Protein AF-A0A7S2KW31-F1 (afdb_monomer_lite)

Structure (mmCIF, N/CA/C/O backbone):
data_AF-A0A7S2KW31-F1
#
_entry.id   AF-A0A7S2KW31-F1
#
loop_
_atom_site.group_PDB
_atom_site.id
_atom_site.type_symbol
_atom_site.label_atom_id
_atom_site.label_alt_id
_atom_site.label_comp_id
_atom_site.label_asym_id
_atom_site.label_entity_id
_atom_site.label_seq_id
_atom_site.pdbx_PDB_ins_code
_atom_site.Cartn_x
_atom_site.Cartn_y
_atom_site.Cartn_z
_atom_site.occupancy
_atom_site.B_iso_or_equiv
_atom_site.auth_seq_id
_atom_site.auth_comp_id
_atom_site.auth_asym_id
_atom_site.auth_atom_id
_atom_site.pdbx_PDB_model_num
ATOM 1 N N . ARG A 1 1 ? 5.621 2.040 32.615 1.00 28.73 1 ARG A N 1
ATOM 2 C CA . ARG A 1 1 ? 7.016 2.544 32.560 1.00 28.73 1 ARG A CA 1
ATOM 3 C C . ARG A 1 1 ? 7.705 1.730 31.472 1.00 28.73 1 ARG A C 1
ATOM 5 O O . ARG A 1 1 ? 8.089 0.605 31.741 1.00 28.73 1 ARG A O 1
ATOM 12 N N . VAL A 1 2 ? 7.668 2.217 30.233 1.00 33.28 2 VAL A N 1
ATOM 13 C CA . VAL A 1 2 ? 8.326 1.570 29.086 1.00 33.28 2 VAL A CA 1
ATOM 14 C C . VAL A 1 2 ? 9.819 1.876 29.207 1.00 33.28 2 VAL A C 1
ATOM 16 O O . VAL A 1 2 ? 10.171 3.023 29.490 1.00 33.28 2 VAL A O 1
ATOM 19 N N . ASP A 1 3 ? 10.671 0.857 29.106 1.00 33.97 3 ASP A N 1
ATOM 20 C CA . ASP A 1 3 ? 12.121 1.001 29.254 1.00 33.97 3 ASP A CA 1
ATOM 21 C C . ASP A 1 3 ? 12.687 1.965 28.202 1.00 33.97 3 ASP A C 1
ATOM 23 O O . ASP A 1 3 ? 12.466 1.833 27.000 1.00 33.97 3 ASP A O 1
ATOM 27 N N . SER A 1 4 ? 13.414 2.972 28.680 1.00 36.00 4 SER A N 1
ATOM 28 C CA . SER A 1 4 ? 13.830 4.163 27.937 1.00 36.00 4 SER A CA 1
ATOM 29 C C . SER A 1 4 ? 15.117 3.975 27.122 1.00 36.00 4 SER A C 1
ATOM 31 O O . SER A 1 4 ? 15.963 4.868 27.110 1.00 36.00 4 SER A O 1
ATOM 33 N N . THR A 1 5 ? 15.322 2.822 26.482 1.00 37.97 5 THR A N 1
ATOM 34 C CA . THR A 1 5 ? 16.574 2.525 25.749 1.00 37.97 5 THR A CA 1
ATOM 35 C C . THR A 1 5 ? 16.412 2.302 24.248 1.00 37.97 5 THR A C 1
ATOM 37 O O . THR A 1 5 ? 17.409 2.085 23.564 1.00 37.97 5 THR A O 1
ATOM 40 N N . SER A 1 6 ? 15.211 2.469 23.692 1.00 46.12 6 SER A N 1
ATOM 41 C CA . SER A 1 6 ? 15.037 2.674 22.251 1.00 46.12 6 SER A CA 1
ATOM 42 C C . SER A 1 6 ? 14.279 3.977 22.024 1.00 46.12 6 SER A C 1
ATOM 44 O O . SER A 1 6 ? 13.227 4.210 22.616 1.00 46.12 6 SER A O 1
ATOM 46 N N . HIS A 1 7 ? 14.839 4.874 21.214 1.00 46.03 7 HIS A N 1
ATOM 47 C CA . HIS A 1 7 ? 14.106 6.033 20.720 1.00 46.03 7 HIS A CA 1
ATOM 48 C C . HIS A 1 7 ? 13.064 5.529 19.716 1.00 46.03 7 HIS A C 1
ATOM 50 O O . HIS A 1 7 ? 13.302 5.570 18.516 1.00 46.03 7 HIS A O 1
ATOM 56 N N . THR A 1 8 ? 11.939 5.000 20.201 1.00 56.91 8 THR A N 1
ATOM 57 C CA . THR A 1 8 ? 10.807 4.633 19.349 1.00 56.91 8 THR A CA 1
ATOM 58 C C . THR A 1 8 ? 10.236 5.909 18.745 1.00 56.91 8 THR A C 1
ATOM 60 O O . THR A 1 8 ? 9.626 6.720 19.446 1.00 56.91 8 THR A O 1
ATOM 63 N N . THR A 1 9 ? 10.465 6.117 17.456 1.00 74.75 9 THR A N 1
ATOM 64 C CA . THR A 1 9 ? 9.820 7.178 16.685 1.00 74.75 9 THR A CA 1
ATOM 65 C C . THR A 1 9 ? 8.444 6.706 16.216 1.00 74.75 9 THR A C 1
ATOM 67 O O . THR A 1 9 ? 8.200 5.508 16.067 1.00 74.75 9 THR A O 1
ATOM 70 N N . LEU A 1 10 ? 7.522 7.643 15.965 1.00 79.44 10 LEU A N 1
ATOM 71 C CA . LEU A 1 10 ? 6.202 7.331 15.390 1.00 79.44 10 LEU A CA 1
ATOM 72 C C . LEU A 1 10 ? 6.295 6.625 14.026 1.00 79.44 10 LEU A C 1
ATOM 74 O O . LEU A 1 10 ? 5.350 5.948 13.628 1.00 79.44 10 LEU A O 1
ATOM 78 N N . SER A 1 11 ? 7.439 6.752 13.345 1.00 81.56 11 SER A N 1
ATOM 79 C CA . SER A 1 11 ? 7.738 6.050 12.096 1.00 81.56 11 SER A CA 1
ATOM 80 C C . SER A 1 11 ? 7.795 4.529 12.239 1.00 81.56 11 SER A C 1
ATOM 82 O O . SER A 1 11 ? 7.507 3.785 11.308 1.00 81.56 11 SER A O 1
ATOM 84 N N . ASP A 1 12 ? 8.135 4.047 13.432 1.00 86.19 12 ASP A N 1
ATOM 85 C CA . ASP A 1 12 ? 8.363 2.620 13.663 1.00 86.19 12 ASP A CA 1
ATOM 86 C C . ASP A 1 12 ? 7.091 1.914 14.160 1.00 86.19 12 ASP A C 1
ATOM 88 O O . ASP A 1 12 ? 7.110 0.729 14.516 1.00 86.19 12 ASP A O 1
ATOM 92 N N . GLY A 1 13 ? 5.992 2.671 14.222 1.00 90.56 13 GLY A N 1
ATOM 93 C CA . GLY A 1 13 ? 4.696 2.250 14.716 1.00 90.56 13 GLY A CA 1
ATOM 94 C C . GLY A 1 13 ? 3.717 1.897 13.606 1.00 90.56 13 GLY A C 1
ATOM 95 O O . GLY A 1 13 ? 3.724 2.453 12.504 1.00 90.56 13 GLY A O 1
ATOM 96 N N . ILE A 1 14 ? 2.805 0.990 13.936 1.00 92.62 14 ILE A N 1
ATOM 97 C CA . ILE A 1 14 ? 1.629 0.689 13.121 1.00 92.62 14 ILE A CA 1
ATOM 98 C C . ILE A 1 14 ? 0.390 0.867 13.982 1.00 92.62 14 ILE A C 1
ATOM 100 O O . ILE A 1 14 ? 0.324 0.333 15.084 1.00 92.62 14 ILE A O 1
ATOM 104 N N . CYS A 1 15 ? -0.623 1.549 13.469 1.00 95.50 15 CYS A N 1
ATOM 105 C CA . CYS A 1 15 ? -1.961 1.448 14.027 1.00 95.50 15 CYS A CA 1
ATOM 106 C C . CYS A 1 15 ? -2.671 0.218 13.443 1.00 95.50 15 CYS A C 1
ATOM 108 O O . CYS A 1 15 ? -2.801 0.102 12.224 1.00 95.50 15 CYS A O 1
ATOM 110 N N . LEU A 1 16 ? -3.138 -0.685 14.305 1.00 95.88 16 LEU A N 1
ATOM 111 C CA . LEU A 1 16 ? -3.928 -1.859 13.944 1.00 95.88 16 LEU A CA 1
ATOM 112 C C . LEU A 1 16 ? -5.360 -1.695 14.456 1.00 95.88 16 LEU A C 1
ATOM 114 O O . LEU A 1 16 ? -5.593 -1.720 15.661 1.00 95.88 16 LEU A O 1
ATOM 118 N N . HIS A 1 17 ? -6.318 -1.585 13.540 1.00 95.75 17 HIS A N 1
ATOM 119 C CA . HIS A 1 17 ? -7.741 -1.508 13.862 1.00 95.75 17 HIS A CA 1
ATOM 120 C C . HIS A 1 17 ? -8.426 -2.873 13.700 1.00 95.75 17 HIS A C 1
ATOM 122 O O . HIS A 1 17 ? -8.880 -3.241 12.611 1.00 95.75 17 HIS A O 1
ATOM 128 N N . HIS A 1 18 ? -8.500 -3.630 14.790 1.00 95.00 18 HIS A N 1
ATOM 129 C CA . HIS A 1 18 ? -9.162 -4.927 14.875 1.00 95.00 18 HIS A CA 1
ATOM 130 C C . HIS A 1 18 ? -10.634 -4.754 15.273 1.00 95.00 18 HIS A C 1
ATOM 132 O O . HIS A 1 18 ? -10.942 -4.210 16.323 1.00 95.00 18 HIS A O 1
ATOM 138 N N . ARG A 1 19 ? -11.563 -5.218 14.434 1.00 92.69 19 ARG A N 1
ATOM 139 C CA . ARG A 1 19 ? -12.999 -5.177 14.738 1.00 92.69 19 ARG A CA 1
ATOM 140 C C . ARG A 1 19 ? -13.439 -6.550 15.226 1.00 92.69 19 ARG A C 1
ATOM 142 O O . ARG A 1 19 ? -13.548 -7.474 14.420 1.00 92.69 19 ARG A O 1
ATOM 149 N N . ASN A 1 20 ? -13.642 -6.688 16.531 1.00 91.56 20 ASN A N 1
ATOM 150 C CA . ASN A 1 20 ? -13.920 -7.966 17.196 1.00 91.56 20 ASN A CA 1
ATOM 151 C C . ASN A 1 20 ? -15.114 -7.931 18.162 1.00 91.56 20 ASN A C 1
ATOM 153 O O . ASN A 1 20 ? -15.446 -8.966 18.738 1.00 91.56 20 ASN A O 1
ATOM 157 N N . GLY A 1 21 ? -15.789 -6.789 18.292 1.00 90.75 21 GLY A N 1
ATOM 158 C CA . GLY A 1 21 ? -16.925 -6.613 19.192 1.00 90.75 21 GLY A CA 1
ATOM 159 C C . GLY A 1 21 ? -18.143 -7.448 18.807 1.00 90.75 21 GLY A C 1
ATOM 160 O O . GLY A 1 21 ? -18.313 -7.858 17.657 1.00 90.75 21 GLY A O 1
ATOM 161 N N . LEU A 1 22 ? -19.027 -7.687 19.777 1.00 91.56 22 LEU A N 1
ATOM 162 C CA . LEU A 1 22 ? -20.259 -8.458 19.570 1.00 91.56 22 LEU A CA 1
ATOM 163 C C . LEU A 1 22 ? -21.171 -7.827 18.506 1.00 91.56 22 LEU A C 1
ATOM 165 O O . LEU A 1 22 ? -21.701 -8.532 17.649 1.00 91.56 22 LEU A O 1
ATOM 169 N N . ASP A 1 23 ? -21.286 -6.496 18.498 1.00 91.94 23 ASP A N 1
ATOM 170 C CA . ASP A 1 23 ? -22.022 -5.744 17.475 1.00 91.94 23 ASP A CA 1
ATOM 171 C C . ASP A 1 23 ? -21.430 -5.956 16.074 1.00 91.94 23 ASP A C 1
ATOM 173 O O . ASP A 1 23 ? -22.152 -6.072 15.082 1.00 91.94 23 ASP A O 1
ATOM 177 N N . TRP A 1 24 ? -20.102 -6.055 15.990 1.00 93.25 24 TRP A N 1
ATOM 178 C CA . TRP A 1 24 ? -19.412 -6.351 14.745 1.00 93.25 24 TRP A CA 1
ATOM 179 C C . TRP A 1 24 ? -19.660 -7.783 14.272 1.00 93.25 24 TRP A C 1
ATOM 181 O O . TRP A 1 24 ? -19.880 -7.998 13.083 1.00 93.25 24 TRP A O 1
ATOM 191 N N . GLN A 1 25 ? -19.699 -8.760 15.179 1.00 93.12 25 GLN A N 1
ATOM 192 C CA . GLN A 1 25 ? -20.028 -10.146 14.834 1.00 93.12 25 GLN A CA 1
ATOM 193 C C . GLN A 1 25 ? -21.445 -10.258 14.249 1.00 93.12 25 GLN A C 1
ATOM 195 O O . GLN A 1 25 ? -21.644 -10.918 13.224 1.00 93.12 25 GLN A O 1
ATOM 200 N N . GLU A 1 26 ? -22.420 -9.566 14.846 1.00 94.62 26 GLU A N 1
ATOM 201 C CA . GLU A 1 26 ? -23.785 -9.480 14.317 1.00 94.62 26 GLU A CA 1
ATOM 202 C C . GLU A 1 26 ? -23.823 -8.806 12.941 1.00 94.62 26 GLU A C 1
ATOM 204 O O . GLU A 1 26 ? -24.444 -9.329 12.009 1.00 94.62 26 GLU A O 1
ATOM 209 N N . HIS A 1 27 ? -23.113 -7.683 12.785 1.00 93.69 27 HIS A N 1
ATOM 210 C CA . HIS A 1 27 ? -22.973 -6.995 11.503 1.00 93.69 27 HIS A CA 1
ATOM 211 C C . HIS A 1 27 ? -22.373 -7.913 10.432 1.00 93.69 27 HIS A C 1
ATOM 213 O O . HIS A 1 27 ? -22.913 -8.011 9.331 1.00 93.69 27 HIS A O 1
ATOM 219 N N . CYS A 1 28 ? -21.299 -8.634 10.752 1.00 92.44 28 CYS A N 1
ATOM 220 C CA . CYS A 1 28 ? -20.651 -9.549 9.823 1.00 92.44 28 CYS A CA 1
ATOM 221 C C . CYS A 1 28 ? -21.555 -10.711 9.420 1.00 92.44 28 CYS A C 1
ATOM 223 O O . CYS A 1 28 ? -21.567 -11.091 8.249 1.00 92.44 28 CYS A O 1
ATOM 225 N N . ASN A 1 29 ? -22.366 -11.231 10.344 1.00 93.06 29 ASN A N 1
ATOM 226 C CA . ASN A 1 29 ? -23.366 -12.238 10.011 1.00 93.06 29 ASN A CA 1
ATOM 227 C C . ASN A 1 29 ? -24.409 -11.690 9.021 1.00 93.06 29 ASN A C 1
ATOM 229 O O . ASN A 1 29 ? -24.797 -12.386 8.088 1.00 93.06 29 ASN A O 1
ATOM 233 N N . GLN A 1 30 ? -24.844 -10.438 9.167 1.00 93.62 30 GLN A N 1
ATOM 234 C CA . GLN A 1 30 ? -25.743 -9.818 8.187 1.00 93.62 30 GLN A CA 1
ATOM 235 C C . GLN A 1 30 ? -25.039 -9.583 6.843 1.00 93.62 30 GLN A C 1
ATOM 237 O O . GLN A 1 30 ? -25.582 -9.938 5.798 1.00 93.62 30 GLN A O 1
ATOM 242 N N . TRP A 1 31 ? -23.817 -9.042 6.870 1.00 90.31 31 TRP A N 1
ATOM 243 C CA . TRP A 1 31 ? -22.994 -8.759 5.693 1.00 90.31 31 TRP A CA 1
ATOM 244 C C . TRP A 1 31 ? -22.757 -10.009 4.841 1.00 90.31 31 TRP A C 1
ATOM 246 O O . TRP A 1 31 ? -22.952 -9.977 3.629 1.00 90.31 31 TRP A O 1
ATOM 256 N N . GLU A 1 32 ? -22.395 -11.133 5.458 1.00 89.56 32 GLU A N 1
ATOM 257 C CA . GLU A 1 32 ? -22.120 -12.390 4.752 1.00 89.56 32 GLU A CA 1
ATOM 258 C C . GLU A 1 32 ? -23.356 -13.012 4.086 1.00 89.56 32 GLU A C 1
ATOM 260 O O . GLU A 1 32 ? -23.207 -13.788 3.139 1.00 89.56 32 GLU A O 1
ATOM 265 N N . ASN A 1 33 ? -24.560 -12.659 4.547 1.00 91.31 33 ASN A N 1
ATOM 266 C CA . ASN A 1 33 ? -25.827 -13.252 4.115 1.00 91.31 33 ASN A CA 1
ATOM 267 C C . ASN A 1 33 ? -26.644 -12.363 3.152 1.00 91.31 33 ASN A C 1
ATOM 269 O O . ASN A 1 33 ? -27.794 -12.687 2.850 1.00 91.31 33 ASN A O 1
ATOM 273 N N . ILE A 1 34 ? -26.081 -11.262 2.636 1.00 89.75 34 ILE A N 1
ATOM 274 C CA . ILE A 1 34 ? -26.753 -10.421 1.629 1.00 89.75 34 ILE A CA 1
ATOM 275 C C . ILE A 1 34 ? -26.919 -11.216 0.313 1.00 89.75 34 ILE A C 1
ATOM 277 O O . ILE A 1 34 ? -25.927 -11.680 -0.253 1.00 89.75 34 ILE A O 1
ATOM 281 N N . PRO A 1 35 ? -28.146 -11.371 -0.228 1.00 89.81 35 PRO A N 1
ATOM 282 C CA . PRO A 1 35 ? -28.409 -12.225 -1.387 1.00 89.81 35 PRO A CA 1
ATOM 283 C C . PRO A 1 35 ? -28.163 -11.500 -2.723 1.00 89.81 35 PRO A C 1
ATOM 285 O O . PRO A 1 35 ? -29.066 -11.358 -3.545 1.00 89.81 35 PRO A O 1
ATOM 288 N N . ASP A 1 36 ? -26.935 -11.043 -2.966 1.00 85.56 36 ASP A N 1
ATOM 289 C CA . ASP A 1 36 ? -26.567 -10.246 -4.151 1.00 85.56 36 ASP A CA 1
ATOM 290 C C . ASP A 1 36 ? -25.564 -10.935 -5.095 1.00 85.56 36 ASP A C 1
ATOM 292 O O . ASP A 1 36 ? -25.111 -10.343 -6.075 1.00 85.56 36 ASP A O 1
ATOM 296 N N . ARG A 1 37 ? -25.239 -12.209 -4.829 1.00 83.25 37 ARG A N 1
ATOM 297 C CA . ARG A 1 37 ? -24.231 -13.010 -5.557 1.00 83.25 37 ARG A CA 1
ATOM 298 C C . ARG A 1 37 ? -22.800 -12.460 -5.445 1.00 83.25 37 ARG A C 1
ATOM 300 O O . ARG A 1 37 ? -21.919 -12.908 -6.180 1.00 83.25 37 ARG A O 1
ATOM 307 N N . ILE A 1 38 ? -22.543 -11.536 -4.522 1.00 79.31 38 ILE A N 1
ATOM 308 C CA . ILE A 1 38 ? -21.207 -11.060 -4.177 1.00 79.31 38 ILE A CA 1
ATOM 309 C C . ILE A 1 38 ? -20.719 -11.885 -2.982 1.00 79.31 38 ILE A C 1
ATOM 311 O O . ILE A 1 38 ? -21.401 -12.026 -1.974 1.00 79.31 38 ILE A O 1
ATOM 315 N N . TRP A 1 39 ? -19.520 -12.461 -3.069 1.00 78.75 39 TRP A N 1
ATOM 316 C CA . TRP A 1 39 ? -18.923 -13.134 -1.909 1.00 78.75 39 TRP A CA 1
ATOM 317 C C . TRP A 1 39 ? -18.552 -12.090 -0.847 1.00 78.75 39 TRP A C 1
ATOM 319 O O . TRP A 1 39 ? -17.866 -11.116 -1.139 1.00 78.75 39 TRP A O 1
ATOM 329 N N . ARG A 1 40 ? -19.014 -12.275 0.388 1.00 83.19 40 ARG A N 1
ATOM 330 C CA . ARG A 1 40 ? -18.910 -11.271 1.462 1.00 83.19 40 ARG A CA 1
ATOM 331 C C . ARG A 1 40 ? -18.215 -11.796 2.721 1.00 83.19 40 ARG A C 1
ATOM 333 O O . ARG A 1 40 ? -18.295 -11.187 3.777 1.00 83.19 40 ARG A O 1
ATOM 340 N N . LYS A 1 41 ? -17.467 -12.899 2.613 1.00 84.38 41 LYS A N 1
ATOM 341 C CA . LYS A 1 41 ? -16.740 -13.528 3.734 1.00 84.38 41 LYS A CA 1
ATOM 342 C C . LYS A 1 41 ? -15.428 -12.813 4.083 1.00 84.38 41 LYS A C 1
ATOM 344 O O . LYS A 1 41 ? -14.408 -13.449 4.320 1.00 84.38 41 LYS A O 1
ATOM 349 N N . ASN A 1 42 ? -15.445 -11.484 4.036 1.00 84.88 42 ASN A N 1
ATOM 350 C CA . ASN A 1 42 ? -14.326 -10.622 4.387 1.00 84.88 42 ASN A CA 1
ATOM 351 C C . ASN A 1 42 ? -14.569 -9.802 5.651 1.00 84.88 42 ASN A C 1
ATOM 353 O O . ASN A 1 42 ? -13.713 -9.008 5.979 1.00 84.88 42 ASN A O 1
ATOM 357 N N . CYS A 1 43 ? -15.701 -9.909 6.344 1.00 88.62 43 CYS A N 1
ATOM 358 C CA . CYS A 1 43 ? -15.987 -8.996 7.457 1.00 88.62 43 CYS A CA 1
ATOM 359 C C . CYS A 1 43 ? -15.204 -9.330 8.740 1.00 88.62 43 CYS A C 1
ATOM 361 O O . CYS A 1 43 ? -14.672 -8.434 9.398 1.00 88.62 43 CYS A O 1
ATOM 363 N N . MET A 1 44 ? -15.067 -10.620 9.048 1.00 88.12 44 MET A N 1
ATOM 364 C CA . MET A 1 44 ? -14.210 -11.127 10.125 1.00 88.12 44 MET A CA 1
ATOM 365 C C . MET A 1 44 ? -12.836 -11.547 9.580 1.00 88.12 44 MET A C 1
ATOM 367 O O . MET A 1 44 ? -12.628 -11.609 8.365 1.00 88.12 44 MET A O 1
ATOM 371 N N . ASN A 1 45 ? -11.906 -11.879 10.480 1.00 80.62 45 ASN A N 1
ATOM 372 C CA . ASN A 1 45 ? -10.659 -12.560 10.121 1.00 80.62 45 ASN A CA 1
ATOM 373 C C . ASN A 1 45 ? -10.976 -13.864 9.368 1.00 80.62 45 ASN A C 1
ATOM 375 O O . ASN A 1 45 ? -11.968 -14.537 9.676 1.00 80.62 45 ASN A O 1
ATOM 379 N N . ASP A 1 46 ? -10.141 -14.237 8.391 1.00 68.25 46 ASP A N 1
ATOM 380 C CA . ASP A 1 46 ? -10.259 -15.561 7.777 1.00 68.25 46 ASP A CA 1
ATOM 381 C C . ASP A 1 46 ? -10.103 -16.610 8.884 1.00 68.25 46 ASP A C 1
ATOM 383 O O . ASP A 1 46 ? -9.112 -16.616 9.607 1.00 68.25 46 ASP A O 1
ATOM 387 N N . ARG A 1 47 ? -11.090 -17.501 9.027 1.00 63.72 47 ARG A N 1
ATOM 388 C CA . ARG A 1 47 ? -11.151 -18.488 10.118 1.00 63.72 47 ARG A CA 1
ATOM 389 C C . ARG A 1 47 ? -9.948 -19.436 10.154 1.00 63.72 47 ARG A C 1
ATOM 391 O O . ARG A 1 47 ? -9.824 -20.199 11.106 1.00 63.72 47 ARG A O 1
ATOM 398 N N . LYS A 1 48 ? -9.119 -19.451 9.109 1.00 75.75 48 LYS A N 1
ATOM 399 C CA . LYS A 1 48 ? -7.945 -20.319 8.999 1.00 75.75 48 LYS A CA 1
ATOM 400 C C . LYS A 1 48 ? -6.641 -19.676 9.452 1.00 75.75 48 LYS A C 1
ATOM 402 O O . LYS A 1 48 ? -5.702 -20.427 9.687 1.00 75.75 48 LYS A O 1
ATOM 407 N N . LEU A 1 49 ? -6.573 -18.348 9.541 1.00 81.88 49 LEU A N 1
ATOM 408 C CA . LEU A 1 49 ? -5.330 -17.639 9.836 1.00 81.88 49 LEU A CA 1
ATOM 409 C C . LEU A 1 49 ? -5.519 -16.732 11.058 1.00 81.88 49 LEU A C 1
ATOM 411 O O . LEU A 1 49 ? -6.501 -15.985 11.123 1.00 81.88 49 LEU A O 1
ATOM 415 N N . PRO A 1 50 ? -4.604 -16.776 12.038 1.00 88.25 50 PRO A N 1
ATOM 416 C CA . PRO A 1 50 ? -4.627 -15.845 13.154 1.00 88.25 50 PRO A CA 1
ATOM 417 C C . PRO A 1 50 ? -4.384 -14.408 12.665 1.00 88.25 50 PRO A C 1
ATOM 419 O O . PRO A 1 50 ? -3.770 -14.170 11.622 1.00 88.25 50 PRO A O 1
ATOM 422 N N . LEU A 1 51 ? -4.853 -13.423 13.440 1.00 90.38 51 LEU A N 1
ATOM 423 C CA . LEU A 1 51 ? -4.719 -12.005 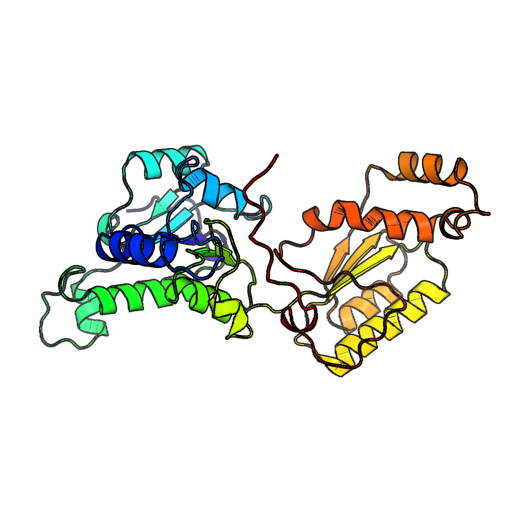13.083 1.00 90.38 51 LEU A CA 1
ATOM 424 C C . LEU A 1 51 ? -3.255 -11.597 12.866 1.00 90.38 51 LEU A C 1
ATOM 426 O O . LEU A 1 51 ? -2.983 -10.801 11.971 1.00 90.38 51 LEU A O 1
ATOM 430 N N . HIS A 1 52 ? -2.322 -12.142 13.654 1.00 90.00 52 HIS A N 1
ATOM 431 C CA . HIS A 1 52 ? -0.905 -11.802 13.537 1.00 90.00 52 HIS A CA 1
ATOM 432 C C . HIS A 1 52 ? -0.347 -12.167 12.151 1.00 90.00 52 HIS A C 1
ATOM 434 O O . HIS A 1 52 ? 0.315 -11.338 11.534 1.00 90.00 52 HIS A O 1
ATOM 440 N N . GLU A 1 53 ? -0.695 -13.340 11.608 1.00 87.38 53 GLU A N 1
ATOM 441 C CA . GLU A 1 53 ? -0.289 -13.751 10.259 1.00 87.38 53 GLU A CA 1
ATOM 442 C C . GLU A 1 53 ? -0.901 -12.833 9.202 1.00 87.38 53 GLU A C 1
ATOM 444 O O . GLU A 1 53 ? -0.196 -12.341 8.320 1.00 87.38 53 GLU A O 1
ATOM 449 N N . LEU A 1 54 ? -2.198 -12.529 9.324 1.00 86.94 54 LEU A N 1
ATOM 450 C CA . LEU A 1 54 ? -2.883 -11.629 8.393 1.00 86.94 54 LEU A CA 1
ATOM 451 C C . LEU A 1 54 ? -2.243 -10.236 8.364 1.00 86.94 54 LEU A C 1
ATOM 453 O O . LEU A 1 54 ? -2.129 -9.624 7.304 1.00 86.94 54 LEU A O 1
ATOM 457 N N . VAL A 1 55 ? -1.810 -9.736 9.519 1.00 87.81 55 VAL A N 1
ATOM 458 C CA . VAL A 1 55 ? -1.146 -8.437 9.654 1.00 87.81 55 VAL A CA 1
ATOM 459 C C . VAL A 1 55 ? 0.295 -8.497 9.147 1.00 87.81 55 VAL A C 1
ATOM 461 O O . VAL A 1 55 ? 0.720 -7.592 8.430 1.00 87.81 55 VAL A O 1
ATOM 464 N N . ARG A 1 56 ? 1.034 -9.571 9.443 1.00 82.19 56 ARG A N 1
ATOM 465 C CA . ARG A 1 56 ? 2.432 -9.769 9.035 1.00 82.19 56 ARG A CA 1
ATOM 466 C C . ARG A 1 56 ? 2.625 -9.645 7.525 1.00 82.19 56 ARG A C 1
ATOM 468 O O . ARG A 1 56 ? 3.572 -8.999 7.090 1.00 82.19 56 ARG A O 1
ATOM 475 N N . TYR A 1 57 ? 1.709 -10.183 6.722 1.00 76.44 57 TYR A N 1
ATOM 476 C CA . TYR A 1 57 ? 1.782 -10.084 5.256 1.00 76.44 57 TYR A CA 1
ATOM 477 C C . TYR A 1 57 ? 1.399 -8.710 4.688 1.00 76.44 57 TYR A C 1
ATOM 479 O O . TYR A 1 57 ? 1.617 -8.448 3.508 1.00 76.44 57 TYR A O 1
ATOM 487 N N . ARG A 1 58 ? 0.822 -7.824 5.504 1.00 77.12 58 ARG A N 1
ATOM 488 C CA . ARG A 1 58 ? 0.455 -6.447 5.123 1.00 77.12 58 ARG A CA 1
ATOM 489 C C . ARG A 1 58 ? 1.480 -5.421 5.594 1.00 77.12 58 ARG A C 1
ATOM 491 O O . ARG A 1 58 ? 1.292 -4.218 5.442 1.00 77.12 58 ARG A O 1
ATOM 498 N N . ILE A 1 59 ? 2.563 -5.907 6.185 1.00 67.50 59 ILE A N 1
ATOM 499 C CA . ILE A 1 59 ? 3.683 -5.132 6.681 1.00 67.50 59 ILE A CA 1
ATOM 500 C C . ILE A 1 59 ? 4.870 -5.407 5.759 1.00 67.50 59 ILE A C 1
ATOM 502 O O . ILE A 1 59 ? 5.435 -6.497 5.798 1.00 67.50 59 ILE A O 1
ATOM 506 N N . PRO A 1 60 ? 5.309 -4.433 4.958 1.00 63.84 60 PRO A N 1
ATOM 507 C CA . PRO A 1 60 ? 6.486 -4.650 4.128 1.00 63.84 60 PRO A CA 1
ATOM 508 C C . PRO A 1 60 ? 7.738 -4.831 4.963 1.00 63.84 60 PRO A C 1
ATOM 510 O O . PRO A 1 60 ? 7.985 -4.082 5.911 1.00 63.84 60 PRO A O 1
ATOM 513 N N . ALA A 1 61 ? 8.564 -5.787 4.541 1.00 61.97 61 ALA A N 1
ATOM 514 C CA . ALA A 1 61 ? 9.784 -6.192 5.231 1.00 61.97 61 ALA A CA 1
ATOM 515 C C . ALA A 1 61 ? 10.812 -5.057 5.413 1.00 61.97 61 ALA A C 1
ATOM 517 O O . ALA A 1 61 ? 11.689 -5.150 6.264 1.00 61.97 61 ALA A O 1
ATOM 518 N N . LYS A 1 62 ? 10.716 -3.981 4.622 1.00 58.84 62 LYS A N 1
ATOM 519 C CA . LYS A 1 62 ? 11.639 -2.837 4.661 1.00 58.84 62 LYS A CA 1
ATOM 520 C C . LYS A 1 62 ? 11.402 -1.889 5.846 1.00 58.84 62 LYS A C 1
ATOM 522 O O . LYS A 1 62 ? 12.262 -1.057 6.127 1.00 58.84 62 LYS A O 1
ATOM 527 N N . TYR A 1 63 ? 10.258 -1.963 6.521 1.00 64.94 63 TYR A N 1
ATOM 528 C CA . TYR A 1 63 ? 9.940 -1.013 7.583 1.00 64.94 63 TYR A CA 1
ATOM 529 C C . TYR A 1 63 ? 10.495 -1.465 8.941 1.00 64.94 63 TYR A C 1
ATOM 531 O O . TYR A 1 63 ? 10.148 -2.562 9.385 1.00 64.94 63 TYR A O 1
ATOM 539 N N . PRO A 1 64 ? 11.309 -0.636 9.628 1.00 65.25 64 PRO A N 1
ATOM 540 C CA . PRO A 1 64 ? 11.709 -0.907 11.001 1.00 65.25 64 PRO A CA 1
ATOM 541 C C . PRO A 1 64 ? 10.456 -0.824 11.865 1.00 65.25 64 PRO A C 1
ATOM 543 O O . PRO A 1 64 ? 9.838 0.228 11.973 1.00 65.25 64 PRO A O 1
ATOM 546 N N . LYS A 1 65 ? 10.021 -1.952 12.417 1.00 72.31 65 LYS A N 1
ATOM 547 C CA . LYS A 1 65 ? 8.786 -2.010 13.195 1.00 72.31 65 LYS A CA 1
ATOM 548 C C . LYS A 1 65 ? 9.085 -2.621 14.535 1.00 72.31 65 LYS A C 1
ATOM 550 O O . LYS A 1 65 ? 9.583 -3.738 14.618 1.00 72.31 65 LYS A O 1
ATOM 555 N N . SER A 1 66 ? 8.804 -1.846 15.570 1.00 85.12 66 SER A N 1
ATOM 556 C CA . SER A 1 66 ? 9.055 -2.245 16.951 1.00 85.12 66 SER A CA 1
ATOM 557 C C . SER A 1 66 ? 7.767 -2.339 17.762 1.00 85.12 66 SER A C 1
ATOM 559 O O . SER A 1 66 ? 7.746 -3.028 18.785 1.00 85.12 66 SER A O 1
ATOM 561 N N . TRP A 1 67 ? 6.672 -1.713 17.305 1.00 92.81 67 TRP A N 1
ATOM 562 C CA . TRP A 1 67 ? 5.410 -1.718 18.037 1.00 92.81 67 TRP A CA 1
ATOM 563 C C . TRP A 1 67 ? 4.153 -1.526 17.172 1.00 92.81 67 TRP A C 1
ATOM 565 O O . TRP A 1 67 ? 4.185 -0.970 16.073 1.00 92.81 67 TRP A O 1
ATOM 575 N N . ILE A 1 68 ? 3.021 -1.983 17.709 1.00 94.44 68 ILE A N 1
ATOM 576 C CA . ILE A 1 68 ? 1.672 -1.810 17.166 1.00 94.44 68 ILE A CA 1
ATOM 577 C C . ILE A 1 68 ? 0.806 -1.108 18.210 1.00 94.44 68 ILE A C 1
ATOM 579 O O . ILE A 1 68 ? 0.684 -1.594 19.330 1.00 94.44 68 ILE A O 1
ATOM 583 N N . TYR A 1 69 ? 0.154 -0.011 17.830 1.00 96.31 69 TYR A N 1
ATOM 584 C CA . TYR A 1 69 ? -0.995 0.522 18.553 1.00 96.31 69 TYR A CA 1
ATOM 585 C C . TYR A 1 69 ? -2.237 -0.278 18.168 1.00 96.31 69 TYR A C 1
ATOM 587 O O . TYR A 1 69 ? -2.746 -0.155 17.054 1.00 96.31 69 TYR A O 1
ATOM 595 N N . TYR A 1 70 ? -2.681 -1.144 19.068 1.00 96.44 70 TYR A N 1
ATOM 596 C CA . TYR A 1 70 ? -3.834 -2.008 18.875 1.00 96.44 70 TYR A CA 1
ATOM 597 C C . TYR A 1 70 ? -5.104 -1.301 19.330 1.00 96.44 70 TYR A C 1
ATOM 599 O O . TYR A 1 70 ? -5.210 -0.887 20.485 1.00 96.44 70 TYR A O 1
ATOM 607 N N . ILE A 1 71 ? -6.074 -1.229 18.425 1.00 95.12 71 ILE A N 1
ATOM 608 C CA . ILE A 1 71 ? -7.442 -0.812 18.704 1.00 95.12 71 ILE A CA 1
ATOM 609 C C . ILE A 1 71 ? -8.327 -2.022 18.462 1.00 95.12 71 ILE A C 1
ATOM 611 O O . ILE A 1 71 ? -8.391 -2.529 17.342 1.00 95.12 71 ILE A O 1
ATOM 615 N N . GLY A 1 72 ? -8.992 -2.463 19.520 1.00 91.81 72 GLY A N 1
ATOM 616 C CA . GLY A 1 72 ? -10.004 -3.504 19.491 1.00 91.81 72 GLY A CA 1
ATOM 617 C C . GLY A 1 72 ? -11.254 -3.032 20.211 1.00 91.81 72 GLY A C 1
ATOM 618 O O . GLY A 1 72 ? -11.193 -2.123 21.036 1.00 91.81 72 GLY A O 1
ATOM 619 N N . ASP A 1 73 ? -12.378 -3.682 19.931 1.00 88.06 73 ASP A N 1
ATOM 620 C CA . ASP A 1 73 ? -13.563 -3.562 20.786 1.00 88.06 73 ASP A CA 1
ATOM 621 C C . ASP A 1 73 ? -13.339 -4.271 22.138 1.00 88.06 73 ASP A C 1
ATOM 623 O O . ASP A 1 73 ? -14.016 -3.983 23.120 1.00 88.06 73 ASP A O 1
ATOM 627 N N . GLU A 1 74 ? -12.365 -5.186 22.183 1.00 88.44 74 GLU A N 1
ATOM 628 C CA . GLU A 1 74 ? -11.889 -5.880 23.380 1.00 88.44 74 GLU A CA 1
ATOM 629 C C . GLU A 1 74 ? -10.362 -5.773 23.484 1.00 88.44 74 GLU A C 1
ATOM 631 O O . GLU A 1 74 ? -9.666 -5.647 22.466 1.00 88.44 74 GLU A O 1
ATOM 636 N N . GLU A 1 75 ? -9.834 -5.899 24.704 1.00 90.88 75 GLU A N 1
ATOM 637 C CA . GLU A 1 75 ? -8.391 -5.957 24.945 1.00 90.88 75 GLU A CA 1
ATOM 638 C C . GLU A 1 75 ? -7.718 -7.098 24.155 1.00 90.88 75 GLU A C 1
ATOM 640 O O . GLU A 1 75 ? -8.306 -8.170 23.974 1.00 90.88 75 GLU A O 1
ATOM 645 N N . PRO A 1 76 ? -6.462 -6.923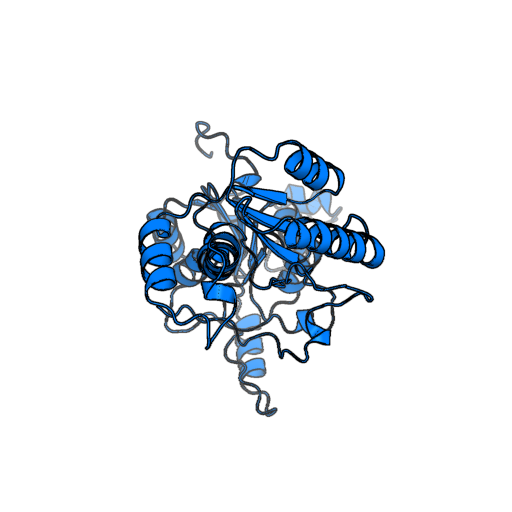 23.700 1.00 93.06 76 PRO A N 1
ATOM 646 C CA . PRO A 1 76 ? -5.754 -7.994 23.015 1.00 93.06 76 PRO A CA 1
ATOM 647 C C . PRO A 1 76 ? -5.503 -9.163 23.978 1.00 93.06 76 PRO A C 1
ATOM 649 O O . PRO A 1 76 ? -4.930 -8.987 25.056 1.00 93.06 76 PRO A O 1
ATOM 652 N N . SER A 1 77 ? -5.906 -10.369 23.567 1.00 93.81 77 SER A N 1
ATOM 653 C CA . SER A 1 77 ? -5.648 -11.602 24.325 1.00 93.81 77 SER A CA 1
ATOM 654 C C . SER A 1 77 ? -4.148 -11.853 24.529 1.00 93.81 77 SER A C 1
ATOM 656 O O . SER A 1 77 ? -3.336 -11.447 23.697 1.00 93.81 77 SER A O 1
ATOM 658 N N . GLU A 1 78 ? -3.778 -12.590 25.580 1.00 94.31 78 GLU A N 1
ATOM 659 C CA . GLU A 1 78 ? -2.373 -12.952 25.843 1.00 94.31 78 GLU A CA 1
ATOM 660 C C . GLU A 1 78 ? -1.735 -13.719 24.673 1.00 94.31 78 GLU A C 1
ATOM 662 O O . GLU A 1 78 ? -0.609 -13.417 24.295 1.00 94.31 78 GLU A O 1
ATOM 667 N N . TYR A 1 79 ? -2.483 -14.610 24.010 1.00 93.75 79 TYR A N 1
ATOM 668 C CA . TYR A 1 79 ? -2.010 -15.309 22.808 1.00 93.75 79 TYR A CA 1
ATOM 669 C C . TYR A 1 79 ? -1.636 -14.346 21.678 1.00 93.75 79 TYR A C 1
ATOM 671 O O . TYR A 1 79 ? -0.582 -14.480 21.070 1.00 93.75 79 TYR A O 1
ATOM 679 N N . LEU A 1 80 ? -2.468 -13.330 21.429 1.00 93.62 80 LEU A N 1
ATOM 680 C CA . LEU A 1 80 ? -2.182 -12.325 20.404 1.00 93.62 80 LEU A CA 1
ATOM 681 C C . LEU A 1 80 ? -0.932 -11.504 20.758 1.00 93.62 80 LEU A C 1
ATOM 683 O O . LEU A 1 80 ? -0.148 -11.155 19.878 1.00 93.62 80 LEU A O 1
ATOM 687 N N . ILE A 1 81 ? -0.743 -11.200 22.045 1.00 94.94 81 ILE A N 1
ATOM 688 C CA . ILE A 1 81 ? 0.445 -10.499 22.542 1.00 94.94 81 ILE A CA 1
ATOM 689 C C . ILE A 1 81 ? 1.703 -11.339 22.312 1.00 94.94 81 ILE A C 1
ATOM 691 O O . ILE A 1 81 ? 2.705 -10.815 21.825 1.00 94.94 81 ILE A O 1
ATOM 695 N N . GLU A 1 82 ? 1.652 -12.629 22.639 1.00 95.06 82 GLU A N 1
ATOM 696 C CA . GLU A 1 82 ? 2.757 -13.568 22.435 1.00 95.06 82 GLU A CA 1
ATOM 697 C C . GLU A 1 82 ? 3.096 -13.759 20.953 1.00 95.06 82 GLU A C 1
ATOM 699 O O . GLU A 1 82 ? 4.275 -13.708 20.598 1.00 95.06 82 GLU A O 1
ATOM 704 N N . ASP A 1 83 ? 2.084 -13.887 20.091 1.00 93.94 83 ASP A N 1
ATOM 705 C CA . ASP A 1 83 ? 2.247 -14.029 18.643 1.00 93.94 83 ASP A CA 1
ATOM 706 C C . ASP A 1 83 ? 3.054 -12.862 18.052 1.00 93.94 83 ASP A C 1
ATOM 708 O O . ASP A 1 83 ? 4.107 -13.067 17.447 1.00 93.94 83 ASP A O 1
ATOM 712 N N . PHE A 1 84 ? 2.633 -11.615 18.284 1.00 93.06 84 PHE A N 1
ATOM 713 C CA . PHE A 1 84 ? 3.366 -10.448 17.773 1.00 93.06 84 PHE A CA 1
ATOM 714 C C . PHE A 1 84 ? 4.732 -10.266 18.439 1.00 93.06 84 PHE A C 1
ATOM 716 O O . PHE A 1 84 ? 5.689 -9.841 17.787 1.00 93.06 84 PHE A O 1
ATOM 723 N N . LYS A 1 85 ? 4.862 -10.633 19.718 1.00 93.12 85 LYS A N 1
ATOM 724 C CA . LYS A 1 85 ? 6.152 -10.609 20.413 1.00 93.12 85 LYS A CA 1
ATOM 725 C C . LYS A 1 85 ? 7.145 -11.595 19.796 1.00 93.12 85 LYS A C 1
ATOM 727 O O . LYS A 1 85 ? 8.338 -11.293 19.769 1.00 93.12 85 LYS A O 1
ATOM 732 N N . SER A 1 86 ? 6.679 -12.738 19.287 1.00 91.56 86 SER A N 1
ATOM 733 C CA . SER A 1 86 ? 7.518 -13.711 18.572 1.00 91.56 86 SER A CA 1
ATOM 734 C C . SER A 1 86 ? 8.093 -13.147 17.264 1.00 91.56 86 SER A C 1
ATOM 736 O O . SER A 1 86 ? 9.221 -13.476 16.899 1.00 91.56 86 SER A O 1
ATOM 738 N N . ASP A 1 87 ? 7.379 -12.203 16.646 1.00 87.69 87 ASP A N 1
ATOM 739 C CA . ASP A 1 87 ? 7.834 -11.418 15.494 1.00 87.69 87 ASP A CA 1
ATOM 740 C C . ASP A 1 87 ? 8.665 -10.179 15.896 1.00 87.69 87 ASP A C 1
ATOM 742 O O . ASP A 1 87 ? 9.047 -9.375 15.046 1.00 87.69 87 ASP A O 1
ATOM 746 N N . GLY A 1 88 ? 8.970 -10.007 17.188 1.00 90.50 88 GLY A N 1
ATOM 747 C CA . GLY A 1 88 ? 9.737 -8.870 17.707 1.00 90.50 88 GLY A CA 1
ATOM 748 C C . GLY A 1 88 ? 8.942 -7.563 17.800 1.00 90.50 88 GLY A C 1
ATOM 749 O O . GLY A 1 88 ? 9.542 -6.496 17.917 1.00 90.50 88 GLY A O 1
ATOM 750 N N . ILE A 1 89 ? 7.608 -7.629 17.759 1.00 91.38 89 ILE A N 1
ATOM 751 C CA . ILE A 1 89 ? 6.715 -6.467 17.744 1.00 91.38 89 ILE A CA 1
ATOM 752 C C . ILE A 1 89 ? 5.972 -6.358 19.081 1.00 91.38 89 ILE A C 1
ATOM 754 O O . ILE A 1 89 ? 5.312 -7.292 19.531 1.00 91.38 89 ILE A O 1
ATOM 758 N N . SER A 1 90 ? 6.039 -5.188 19.716 1.00 93.88 90 SER A N 1
ATOM 759 C CA . SER A 1 90 ? 5.317 -4.916 20.966 1.00 93.88 90 SER A CA 1
ATOM 760 C C . SER A 1 90 ? 3.901 -4.406 20.700 1.00 93.88 90 SER A C 1
ATOM 762 O O . SER A 1 90 ? 3.722 -3.389 20.036 1.00 93.88 90 SER A O 1
ATOM 764 N N . LEU A 1 91 ? 2.883 -5.056 21.258 1.00 94.44 91 LEU A N 1
ATOM 765 C CA . LEU A 1 91 ? 1.508 -4.549 21.220 1.00 94.44 91 LEU A CA 1
ATOM 766 C C . LEU A 1 91 ? 1.259 -3.550 22.346 1.00 94.44 91 LEU A C 1
ATOM 768 O O . LEU A 1 91 ? 1.445 -3.857 23.521 1.00 94.44 91 LEU A O 1
ATOM 772 N N . ILE A 1 92 ? 0.768 -2.376 21.975 1.00 94.06 92 ILE A N 1
ATOM 773 C CA . ILE A 1 92 ? 0.387 -1.298 22.873 1.00 94.06 92 ILE A CA 1
ATOM 774 C C . ILE A 1 92 ? -1.122 -1.093 22.737 1.00 94.06 92 ILE A C 1
ATOM 776 O O . ILE A 1 92 ? -1.633 -0.846 21.652 1.00 94.06 92 ILE A O 1
ATOM 780 N N . HIS A 1 93 ? -1.830 -1.185 23.854 1.00 92.62 93 HIS A N 1
ATOM 781 C CA . HIS A 1 93 ? -3.272 -0.959 23.966 1.00 92.62 93 HIS A CA 1
ATOM 782 C C . HIS A 1 93 ? -3.527 0.149 24.987 1.00 92.62 93 HIS A C 1
ATOM 784 O O . HIS A 1 93 ? -2.953 0.099 26.081 1.00 92.62 93 HIS A O 1
ATOM 790 N N . ARG A 1 94 ? -4.365 1.131 24.633 1.00 91.00 94 ARG A N 1
ATOM 791 C CA . ARG A 1 94 ? -4.594 2.362 25.407 1.00 91.00 94 ARG A CA 1
ATOM 792 C C . ARG A 1 94 ? -4.896 2.098 26.879 1.00 91.00 94 ARG A C 1
ATOM 794 O O . ARG A 1 94 ? -4.219 2.659 27.737 1.00 91.00 94 ARG A O 1
ATOM 801 N N . GLU A 1 95 ? -5.888 1.255 27.152 1.00 86.75 95 GLU A N 1
ATOM 802 C CA . GLU A 1 95 ? -6.375 0.972 28.507 1.00 86.75 95 GLU A CA 1
ATOM 803 C C . GLU A 1 95 ? -5.363 0.138 29.300 1.00 86.75 95 GLU A C 1
ATOM 805 O O . GLU A 1 95 ? -4.835 0.602 30.308 1.00 86.75 95 GLU A O 1
ATOM 810 N N . LYS A 1 96 ? -4.976 -1.029 28.768 1.00 88.19 96 LYS A N 1
ATOM 811 C CA . LYS A 1 96 ? -3.997 -1.947 29.382 1.00 88.19 96 LYS A CA 1
ATOM 812 C C . LYS A 1 96 ? -2.664 -1.279 29.737 1.00 88.19 96 LYS A C 1
ATOM 814 O O . LYS A 1 96 ? -2.035 -1.639 30.730 1.00 88.19 96 LYS A O 1
ATOM 819 N N . HIS A 1 97 ? -2.216 -0.312 28.934 1.00 90.44 97 HIS A N 1
ATOM 820 C CA . HIS A 1 97 ? -0.950 0.397 29.152 1.00 90.44 97 HIS A CA 1
ATOM 821 C C . HIS A 1 97 ? -1.121 1.774 29.801 1.00 90.44 97 HIS A C 1
ATOM 823 O O . HIS A 1 97 ? -0.118 2.458 30.015 1.00 90.44 97 HIS A O 1
ATOM 829 N N . ASN A 1 98 ? -2.356 2.170 30.128 1.00 88.19 98 ASN A N 1
ATOM 830 C CA . ASN A 1 98 ? -2.704 3.465 30.707 1.00 88.19 98 ASN A CA 1
ATOM 831 C C . ASN A 1 98 ? -2.062 4.641 29.943 1.00 88.19 98 ASN A C 1
ATOM 833 O O . ASN A 1 98 ? -1.418 5.510 30.533 1.00 88.19 98 ASN A O 1
ATOM 837 N N . LEU A 1 99 ? -2.170 4.621 28.608 1.00 87.12 99 LEU A N 1
ATOM 838 C CA . LEU A 1 99 ? -1.534 5.626 27.745 1.00 87.12 99 LEU A CA 1
ATOM 839 C C . LEU A 1 99 ? -2.168 7.011 27.892 1.00 87.12 99 LEU A C 1
ATOM 841 O O . LEU A 1 99 ? -1.505 8.019 27.659 1.00 87.12 99 LEU A O 1
ATOM 845 N N . LEU A 1 100 ? -3.451 7.049 28.248 1.00 84.94 100 LEU A N 1
ATOM 846 C CA . LEU A 1 100 ? -4.211 8.271 28.448 1.00 84.94 100 LEU A CA 1
ATOM 847 C C . LEU A 1 100 ? -5.261 8.021 29.528 1.00 84.94 100 LEU A C 1
ATOM 849 O O . LEU A 1 100 ? -6.023 7.058 29.421 1.00 84.94 100 LEU A O 1
ATOM 853 N N . SER A 1 101 ? -5.284 8.867 30.557 1.00 86.88 101 SER A N 1
ATOM 854 C CA . SER A 1 101 ? -6.239 8.711 31.651 1.00 86.88 101 SER A CA 1
ATOM 855 C C . SER A 1 101 ? -7.640 9.164 31.229 1.00 86.88 101 SER A C 1
ATOM 857 O O . SER A 1 101 ? -7.799 10.110 30.452 1.00 86.88 101 SER A O 1
ATOM 859 N N . ASP A 1 102 ? -8.668 8.523 31.784 1.00 86.25 102 ASP A N 1
ATOM 860 C CA . ASP A 1 102 ? -10.064 8.919 31.569 1.00 86.25 102 ASP A CA 1
ATOM 861 C C . ASP A 1 102 ? -10.324 10.367 32.021 1.00 86.25 102 ASP A C 1
ATOM 863 O O . ASP A 1 102 ? -11.122 11.084 31.416 1.00 86.25 102 ASP A O 1
ATOM 867 N N . GLU A 1 103 ? -9.598 10.838 33.039 1.00 85.81 103 GLU A N 1
ATOM 868 C CA . GLU A 1 103 ? -9.649 12.227 33.499 1.00 85.81 103 GLU A CA 1
ATOM 869 C C . GLU A 1 103 ? -9.128 13.201 32.433 1.00 85.81 103 GLU A C 1
ATOM 871 O O . GLU A 1 103 ? -9.777 14.216 32.155 1.00 85.81 103 GLU A O 1
ATOM 876 N N . ASP A 1 104 ? -7.999 12.886 31.793 1.00 87.12 104 ASP A N 1
ATOM 877 C CA . ASP A 1 104 ? -7.428 13.719 30.732 1.00 87.12 104 ASP A CA 1
ATOM 878 C C . ASP A 1 104 ? -8.365 13.801 29.525 1.00 87.12 104 ASP A C 1
ATOM 880 O O . ASP A 1 104 ? -8.582 14.887 28.978 1.00 87.12 104 ASP A O 1
ATOM 884 N N . ILE A 1 105 ? -8.980 12.677 29.146 1.00 86.88 105 ILE A N 1
ATOM 885 C CA . ILE A 1 105 ? -9.954 12.617 28.050 1.00 86.88 105 ILE A CA 1
ATOM 886 C C . ILE A 1 105 ? -11.209 13.417 28.408 1.00 86.88 105 ILE A C 1
ATOM 888 O O . ILE A 1 105 ? -11.646 14.256 27.617 1.00 86.88 105 ILE A O 1
ATOM 892 N N . ALA A 1 106 ? -11.775 13.220 29.603 1.00 86.50 106 ALA A N 1
ATOM 893 C CA . ALA A 1 106 ? -12.964 13.945 30.049 1.00 86.50 106 ALA A CA 1
ATOM 894 C C . ALA A 1 106 ? -12.720 15.461 30.081 1.00 86.50 106 ALA A C 1
ATOM 896 O O . ALA A 1 106 ? -13.561 16.248 29.631 1.00 86.50 106 ALA A O 1
ATOM 897 N N . LYS A 1 107 ? -11.538 15.874 30.552 1.00 87.12 107 LYS A N 1
ATOM 898 C CA . LYS A 1 107 ? -11.105 17.272 30.581 1.00 87.12 107 LYS A CA 1
ATOM 899 C C . LYS A 1 107 ? -10.926 17.843 29.176 1.00 87.12 107 LYS A C 1
ATOM 901 O O . LYS A 1 107 ? -11.425 18.938 28.908 1.00 87.12 107 LYS A O 1
ATOM 906 N N . ALA A 1 108 ? -10.261 17.118 28.276 1.00 85.25 108 ALA A N 1
ATOM 907 C CA . ALA A 1 108 ? -10.074 17.531 26.884 1.00 85.25 108 ALA A CA 1
ATOM 908 C C . ALA A 1 108 ? -11.417 17.677 26.149 1.00 85.25 108 ALA A C 1
ATOM 910 O O . ALA A 1 108 ? -11.637 18.659 25.438 1.00 85.25 108 ALA A O 1
ATOM 911 N N . ALA A 1 109 ? -12.352 16.760 26.402 1.00 85.38 109 ALA A N 1
ATOM 912 C CA . ALA A 1 109 ? -13.706 16.773 25.856 1.00 85.38 109 ALA A CA 1
ATOM 913 C C . ALA A 1 109 ? -14.649 17.782 26.545 1.00 85.38 109 ALA A C 1
ATOM 915 O O . ALA A 1 109 ? -15.797 17.936 26.128 1.00 85.38 109 ALA A O 1
ATOM 916 N N . ARG A 1 110 ? -14.177 18.493 27.583 1.00 87.38 110 ARG A N 1
ATOM 917 C CA . ARG A 1 110 ? -14.954 19.456 28.389 1.00 87.38 110 ARG A CA 1
ATOM 918 C C . ARG A 1 110 ? -16.236 18.849 28.974 1.00 87.38 110 ARG A C 1
ATOM 920 O O . ARG A 1 110 ? -17.265 19.524 29.073 1.00 87.38 110 ARG A O 1
ATOM 927 N N . LEU A 1 111 ? -16.180 17.578 29.361 1.00 83.94 111 LEU A N 1
ATOM 928 C CA . LEU A 1 111 ? -17.307 16.890 29.975 1.00 83.94 111 LEU A CA 1
ATOM 929 C C . LEU A 1 111 ? -17.494 17.362 31.419 1.00 83.94 111 LEU A C 1
ATOM 931 O O . LEU A 1 111 ? -16.538 17.581 32.158 1.00 83.94 111 LEU A O 1
ATOM 935 N N . LYS A 1 112 ? -18.757 17.529 31.827 1.00 78.62 112 LYS A N 1
ATOM 936 C CA . LYS A 1 112 ? -19.107 17.931 33.202 1.00 78.62 112 LYS A CA 1
ATOM 937 C C . LYS A 1 112 ? -18.908 16.798 34.213 1.00 78.62 112 LYS A C 1
ATOM 939 O O . LYS A 1 112 ? -18.826 17.057 35.408 1.00 78.62 112 LYS A O 1
ATOM 944 N N . THR A 1 113 ? -18.867 15.558 33.735 1.00 72.31 113 THR A N 1
ATOM 945 C CA . THR A 1 113 ? -18.690 14.337 34.522 1.00 72.31 113 THR A CA 1
ATOM 946 C C . THR A 1 113 ? -17.307 13.753 34.264 1.00 72.31 113 THR A C 1
ATOM 948 O O . THR A 1 113 ? -16.941 13.521 33.117 1.00 72.31 113 THR A O 1
ATOM 951 N N . LEU A 1 114 ? -16.563 13.490 35.341 1.00 69.00 114 LEU A N 1
ATOM 952 C CA . LEU A 1 114 ? -15.224 12.883 35.298 1.00 69.00 114 LEU A CA 1
ATOM 953 C C . LEU A 1 114 ? -15.256 11.350 35.188 1.00 69.00 114 LEU A C 1
ATOM 955 O O . LEU A 1 114 ? -14.214 10.727 35.061 1.00 69.00 114 LEU A O 1
ATOM 959 N N . HIS A 1 115 ? -16.434 10.731 35.293 1.00 80.06 115 HIS A N 1
ATOM 960 C CA . HIS A 1 115 ? -16.591 9.282 35.174 1.00 80.06 115 HIS A CA 1
ATOM 961 C C . HIS A 1 115 ? -17.013 8.962 33.744 1.00 80.06 115 HIS A C 1
ATOM 963 O O . HIS A 1 115 ? -18.204 8.935 33.429 1.00 80.06 115 HIS A O 1
ATOM 969 N N . ILE A 1 116 ? -16.022 8.791 32.877 1.00 85.62 116 ILE A N 1
ATOM 970 C CA . ILE A 1 116 ? -16.204 8.236 31.539 1.00 85.62 116 ILE A CA 1
ATOM 971 C C . ILE A 1 116 ? -15.629 6.822 31.513 1.00 85.62 116 ILE A C 1
ATOM 973 O O . ILE A 1 116 ? -14.739 6.506 32.292 1.00 85.62 116 ILE A O 1
ATOM 977 N N . SER A 1 117 ? -16.148 5.975 30.633 1.00 85.31 117 SER A N 1
ATOM 978 C CA . SER A 1 117 ? -15.610 4.639 30.370 1.00 85.31 117 SER A CA 1
ATOM 979 C C . SER A 1 117 ? -15.811 4.290 28.901 1.00 85.31 117 SER A C 1
ATOM 981 O O . SER A 1 117 ? -16.700 4.855 28.254 1.00 85.31 117 SER A O 1
ATOM 983 N N . ALA A 1 118 ? -15.024 3.352 28.371 1.00 81.69 118 ALA A N 1
ATOM 984 C CA . ALA A 1 118 ? -15.192 2.870 26.998 1.00 81.69 118 ALA A CA 1
ATOM 985 C C . ALA A 1 118 ? -16.606 2.309 26.752 1.00 81.69 118 ALA A C 1
ATOM 987 O O . ALA A 1 118 ? -17.174 2.507 25.684 1.00 81.69 118 ALA A O 1
ATOM 988 N N . GLU A 1 119 ? -17.225 1.707 27.768 1.00 83.19 119 GLU A N 1
ATOM 989 C CA . GLU A 1 119 ? -18.588 1.165 27.700 1.00 83.19 119 GLU A CA 1
ATOM 990 C C . GLU A 1 119 ? -19.653 2.260 27.541 1.00 83.19 119 GLU A C 1
ATOM 992 O O . GLU A 1 119 ? -20.598 2.121 26.767 1.00 83.19 119 GLU A O 1
ATOM 997 N N . THR A 1 120 ? -19.513 3.367 28.277 1.00 85.38 120 THR A N 1
ATOM 998 C CA . THR A 1 120 ? -20.523 4.440 28.316 1.00 85.38 120 THR A CA 1
ATOM 999 C C . THR A 1 120 ? -20.271 5.538 27.287 1.00 85.38 120 THR A C 1
ATOM 1001 O O . THR A 1 120 ? -21.202 6.230 26.879 1.00 85.38 120 THR A O 1
ATOM 1004 N N . HIS A 1 121 ? -19.019 5.700 26.858 1.00 89.38 121 HIS A N 1
ATOM 1005 C CA . HIS A 1 121 ? -18.564 6.767 25.972 1.00 89.38 121 HIS A CA 1
ATOM 1006 C C . HIS A 1 121 ? -17.721 6.222 24.809 1.00 89.38 121 HIS A C 1
ATOM 1008 O O . HIS A 1 121 ? -16.807 6.906 24.358 1.00 89.38 121 HIS A O 1
ATOM 1014 N N . ARG A 1 122 ? -18.028 5.020 24.296 1.00 86.44 122 ARG A N 1
ATOM 1015 C CA . ARG A 1 122 ? -17.304 4.349 23.193 1.00 86.44 122 ARG A CA 1
ATOM 1016 C C . ARG A 1 122 ? -16.865 5.306 22.084 1.00 86.44 122 ARG A C 1
ATOM 1018 O O . ARG A 1 122 ? -15.679 5.402 21.802 1.00 86.44 122 ARG A O 1
ATOM 1025 N N . ASN A 1 123 ? -17.796 6.093 21.543 1.00 87.00 123 ASN A N 1
ATOM 1026 C CA . ASN A 1 123 ? -17.522 7.032 20.448 1.00 87.00 123 ASN A CA 1
ATOM 1027 C C . ASN A 1 123 ? -16.448 8.078 20.797 1.00 87.00 123 ASN A C 1
ATOM 1029 O O . ASN A 1 123 ? -15.726 8.535 19.919 1.00 87.00 123 ASN A O 1
ATOM 1033 N N . LEU A 1 124 ? -16.346 8.491 22.064 1.00 89.88 124 LEU A N 1
ATOM 1034 C CA . LEU A 1 124 ? -15.316 9.432 22.499 1.00 89.88 124 LEU A CA 1
ATOM 1035 C C . LEU A 1 124 ? -13.927 8.796 22.419 1.00 89.88 124 LEU A C 1
ATOM 1037 O O . LEU A 1 124 ? -12.996 9.419 21.917 1.00 89.88 124 LEU A O 1
ATOM 1041 N N . PHE A 1 125 ? -13.806 7.555 22.888 1.00 90.06 125 PHE A N 1
ATOM 1042 C CA . PHE A 1 125 ? -12.560 6.798 22.818 1.00 90.06 125 PHE A CA 1
ATOM 1043 C C . PHE A 1 125 ? -12.215 6.420 21.376 1.00 90.06 125 PHE A C 1
ATOM 1045 O O . PHE A 1 125 ? -11.070 6.598 20.979 1.00 90.06 125 PHE A O 1
ATOM 1052 N N . GLU A 1 126 ? -13.204 6.050 20.558 1.00 89.94 126 GLU A N 1
ATOM 1053 C CA . GLU A 1 126 ? -13.015 5.830 19.119 1.00 89.94 126 GLU A CA 1
ATOM 1054 C C . GLU A 1 126 ? -12.479 7.083 18.412 1.00 89.94 126 GLU A C 1
ATOM 1056 O O . GLU A 1 126 ? -11.638 6.971 17.526 1.00 89.94 126 GLU A O 1
ATOM 1061 N N . VAL A 1 127 ? -12.913 8.288 18.804 1.00 91.62 127 VAL A N 1
ATOM 1062 C CA . VAL A 1 127 ? -12.370 9.546 18.263 1.00 91.62 127 VAL A CA 1
ATOM 1063 C C . VAL A 1 127 ? -10.914 9.759 18.682 1.00 91.62 127 VAL A C 1
ATOM 1065 O O . VAL A 1 127 ? -10.105 10.184 17.858 1.00 91.62 127 VAL A O 1
ATOM 1068 N N . VAL A 1 128 ? -10.560 9.459 19.934 1.00 92.12 128 VAL A N 1
ATOM 1069 C CA . VAL A 1 128 ? -9.160 9.510 20.389 1.00 92.12 128 VAL A CA 1
ATOM 1070 C C . VAL A 1 128 ? -8.315 8.543 19.563 1.00 92.12 128 VAL A C 1
ATOM 1072 O O . VAL A 1 128 ? -7.337 8.964 18.951 1.00 92.12 128 VAL A O 1
ATOM 1075 N N . ASP A 1 129 ? -8.747 7.288 19.465 1.00 94.31 129 ASP A N 1
ATOM 1076 C CA . ASP A 1 129 ? -8.082 6.238 18.697 1.00 94.31 129 ASP A CA 1
ATOM 1077 C C . ASP A 1 129 ? -7.945 6.605 17.215 1.00 94.31 129 ASP A C 1
ATOM 1079 O O . ASP A 1 129 ? -6.894 6.395 16.609 1.00 94.31 129 ASP A O 1
ATOM 1083 N N . TYR A 1 130 ? -8.969 7.232 16.636 1.00 94.69 130 TYR A N 1
ATOM 1084 C CA . TYR A 1 130 ? -8.949 7.737 15.268 1.00 94.69 130 TYR A CA 1
ATOM 1085 C C . TYR A 1 130 ? -7.822 8.747 15.039 1.00 94.69 130 TYR A C 1
ATOM 1087 O O . TYR A 1 130 ? -7.051 8.615 14.084 1.00 94.69 130 TYR A O 1
ATOM 1095 N N . PHE A 1 131 ? -7.711 9.759 15.901 1.00 94.25 131 PHE A N 1
ATOM 1096 C CA . PHE A 1 131 ? -6.678 10.781 15.750 1.00 94.25 131 PHE A CA 1
ATOM 1097 C C . PHE A 1 131 ? -5.293 10.256 16.123 1.00 94.25 131 PHE A C 1
ATOM 1099 O O . PHE A 1 131 ? -4.334 10.572 15.428 1.00 94.25 131 PHE A O 1
ATOM 1106 N N . THR A 1 132 ? -5.177 9.386 17.129 1.00 93.69 132 THR A N 1
ATOM 1107 C CA . THR A 1 132 ? -3.917 8.692 17.424 1.00 93.69 132 THR A CA 1
ATOM 1108 C C . THR A 1 132 ? -3.443 7.897 16.215 1.00 93.69 132 THR A C 1
ATOM 1110 O O . THR A 1 132 ? -2.283 8.004 15.829 1.00 93.69 132 THR A O 1
ATOM 1113 N N . CYS A 1 133 ? -4.339 7.157 15.560 1.00 95.00 133 CYS A N 1
ATOM 1114 C CA . CYS A 1 133 ? -3.984 6.439 14.349 1.00 95.00 133 CYS A CA 1
ATOM 1115 C C . CYS A 1 133 ? -3.577 7.364 13.227 1.00 95.00 133 CYS A C 1
ATOM 1117 O O . CYS A 1 133 ? -2.601 7.039 12.576 1.00 95.00 133 CYS A O 1
ATOM 1119 N N . ALA A 1 134 ? -4.255 8.492 13.007 1.00 93.38 134 ALA A N 1
ATOM 1120 C CA . ALA A 1 134 ? -3.903 9.441 11.949 1.00 93.38 134 ALA A CA 1
ATOM 1121 C C . ALA A 1 134 ? -2.450 9.955 12.049 1.00 93.38 134 ALA A C 1
ATOM 1123 O O . ALA A 1 134 ? -1.832 10.202 11.018 1.00 93.38 134 ALA A O 1
ATOM 1124 N N . GLU A 1 135 ? -1.898 10.041 13.263 1.00 93.06 135 GLU A N 1
ATOM 1125 C CA . GLU A 1 135 ? -0.511 10.460 13.518 1.00 93.06 135 GLU A CA 1
ATOM 1126 C C . GLU A 1 135 ? 0.517 9.318 13.395 1.00 93.06 135 GLU A C 1
ATOM 1128 O O . GLU A 1 135 ? 1.715 9.568 13.250 1.00 93.06 135 GLU A O 1
ATOM 1133 N N . ILE A 1 136 ? 0.080 8.055 13.454 1.00 92.38 136 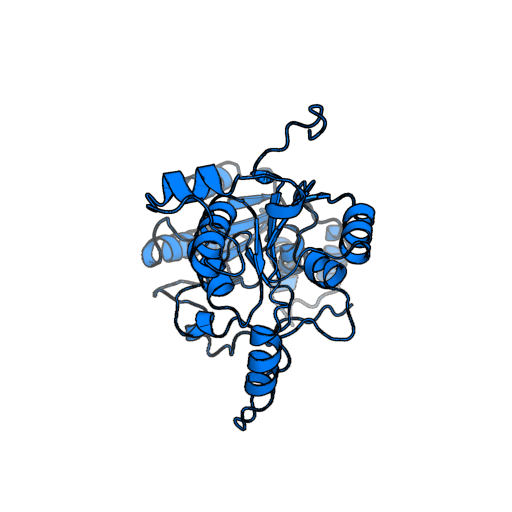ILE A N 1
ATOM 1134 C CA . ILE A 1 136 ? 0.961 6.893 13.278 1.00 92.38 136 ILE A CA 1
ATOM 1135 C C . ILE A 1 136 ? 1.201 6.656 11.783 1.00 92.38 136 ILE A C 1
ATOM 1137 O O . ILE A 1 136 ? 0.268 6.640 10.971 1.00 92.38 136 ILE A O 1
ATOM 1141 N N . GLU A 1 137 ? 2.471 6.440 11.426 1.00 86.38 137 GLU A N 1
ATOM 1142 C CA . GLU A 1 137 ? 2.925 6.403 10.034 1.00 86.38 137 GLU A CA 1
ATOM 1143 C C . GLU A 1 137 ? 2.244 5.303 9.207 1.00 86.38 137 GLU A C 1
ATOM 1145 O O . GLU A 1 137 ? 1.856 5.544 8.063 1.00 86.38 137 GLU A O 1
ATOM 1150 N N . SER A 1 138 ? 2.086 4.106 9.778 1.00 88.69 138 SER A N 1
ATOM 1151 C CA . SER A 1 138 ? 1.457 2.967 9.102 1.00 88.69 138 SER A CA 1
ATOM 1152 C C . SER A 1 138 ? 0.088 2.626 9.690 1.00 88.69 138 SER A C 1
ATOM 1154 O O . SER A 1 138 ? -0.114 2.705 10.901 1.00 88.69 138 SER A O 1
ATOM 1156 N N . PHE A 1 139 ? -0.840 2.166 8.849 1.00 91.00 139 PHE A N 1
ATOM 1157 C CA . PHE A 1 139 ? -2.185 1.762 9.271 1.00 91.00 139 PHE A CA 1
ATOM 1158 C C . PHE A 1 139 ? -2.600 0.409 8.684 1.00 91.00 139 PHE A C 1
ATOM 1160 O O . PHE A 1 139 ? -2.467 0.177 7.487 1.00 91.00 139 PHE A O 1
ATOM 1167 N N . ILE A 1 140 ? -3.156 -0.481 9.502 1.00 91.75 140 ILE A N 1
ATOM 1168 C CA . ILE A 1 140 ? -3.747 -1.740 9.045 1.00 91.75 140 ILE A CA 1
ATOM 1169 C C . ILE A 1 140 ? -5.133 -1.879 9.664 1.00 91.75 140 ILE A C 1
ATOM 1171 O O . ILE A 1 140 ? -5.292 -1.865 10.881 1.00 91.75 140 ILE A O 1
ATOM 1175 N N . GLY A 1 141 ? -6.151 -2.001 8.818 1.00 92.31 141 GLY A N 1
ATOM 1176 C CA . GLY A 1 141 ? -7.544 -2.024 9.246 1.00 92.31 141 GLY A CA 1
ATOM 1177 C C . GLY A 1 141 ? -8.346 -3.235 8.790 1.00 92.31 141 GLY A C 1
ATOM 1178 O O . GLY A 1 141 ? -7.811 -4.231 8.314 1.00 92.31 141 GLY A O 1
ATOM 1179 N N . ASN A 1 142 ? -9.664 -3.107 8.913 1.00 91.19 142 ASN A N 1
ATOM 1180 C CA . ASN A 1 142 ? -10.649 -4.052 8.408 1.00 91.19 142 ASN A CA 1
ATOM 1181 C C . ASN A 1 142 ? -11.280 -3.508 7.112 1.00 91.19 142 ASN A C 1
ATOM 1183 O O . ASN A 1 142 ? -11.762 -2.377 7.104 1.00 91.19 142 ASN A O 1
ATOM 1187 N N . SER A 1 143 ? -11.347 -4.307 6.045 1.00 86.62 143 SER A N 1
ATOM 1188 C CA . SER A 1 143 ? -11.890 -3.905 4.740 1.00 86.62 143 SER A CA 1
ATOM 1189 C C . SER A 1 143 ? -13.356 -3.485 4.764 1.00 86.62 143 SER A C 1
ATOM 1191 O O . SER A 1 143 ? -13.761 -2.690 3.925 1.00 86.62 143 SER A O 1
ATOM 1193 N N . VAL A 1 144 ? -14.163 -3.962 5.715 1.00 89.00 144 VAL A N 1
ATOM 1194 C CA . VAL A 1 144 ? -15.591 -3.614 5.823 1.00 89.00 144 VAL A CA 1
ATOM 1195 C C . VAL A 1 144 ? -15.812 -2.400 6.735 1.00 89.00 144 VAL A C 1
ATOM 1197 O O . VAL A 1 144 ? -16.862 -1.763 6.684 1.00 89.00 144 VAL A O 1
ATOM 1200 N N . SER A 1 145 ? -14.825 -2.028 7.554 1.00 90.00 145 SER A N 1
ATOM 1201 C CA . SER A 1 145 ? -14.972 -0.928 8.505 1.00 90.00 145 SER A CA 1
ATOM 1202 C C . SER A 1 145 ? -14.848 0.445 7.844 1.00 90.00 145 SER A C 1
ATOM 1204 O O . SER A 1 145 ? -13.857 0.759 7.182 1.00 90.00 145 SER A O 1
ATOM 1206 N N . THR A 1 146 ? -15.822 1.316 8.112 1.00 88.25 146 THR A N 1
ATOM 1207 C CA . THR A 1 146 ? -15.800 2.719 7.674 1.00 88.25 146 THR A CA 1
ATOM 1208 C C . THR A 1 146 ? -14.702 3.536 8.358 1.00 88.25 146 THR A C 1
ATOM 1210 O O . THR A 1 146 ? -14.120 4.416 7.726 1.00 88.25 146 THR A O 1
ATOM 1213 N N . PHE A 1 147 ? -14.358 3.206 9.607 1.00 91.19 147 PHE A N 1
ATOM 1214 C CA . PHE A 1 147 ? -13.213 3.779 10.316 1.00 91.19 147 PHE A CA 1
ATOM 1215 C C . PHE A 1 147 ? -11.918 3.499 9.549 1.00 91.19 147 PHE A C 1
ATOM 1217 O O . PHE A 1 147 ? -11.165 4.417 9.227 1.00 91.19 147 PHE A O 1
ATOM 1224 N N . SER A 1 148 ? -11.690 2.229 9.195 1.00 90.56 148 SER A N 1
ATOM 1225 C CA . SER A 1 148 ? -10.504 1.819 8.441 1.00 90.56 148 SER A CA 1
ATOM 1226 C C . SER A 1 148 ? -10.464 2.440 7.056 1.00 90.56 148 SER A C 1
ATOM 1228 O O . SER A 1 148 ? -9.428 2.954 6.649 1.00 90.56 148 SER A O 1
ATOM 1230 N N . ALA A 1 149 ? -11.594 2.451 6.356 1.00 85.62 149 ALA A N 1
ATOM 1231 C CA . ALA A 1 149 ? -11.695 3.095 5.058 1.00 85.62 149 ALA A CA 1
ATOM 1232 C C . ALA A 1 149 ? -11.321 4.582 5.111 1.00 85.62 149 ALA A C 1
ATOM 1234 O O . ALA A 1 149 ? -10.605 5.059 4.235 1.00 85.62 149 ALA A O 1
ATOM 1235 N N . ASN A 1 150 ? -11.764 5.307 6.142 1.00 87.88 150 ASN A N 1
ATOM 1236 C CA . ASN A 1 150 ? -11.425 6.717 6.297 1.00 87.88 150 ASN A CA 1
ATOM 1237 C C . ASN A 1 150 ? -9.931 6.910 6.600 1.00 87.88 150 ASN A C 1
ATOM 1239 O O . ASN A 1 150 ? -9.273 7.704 5.939 1.00 87.88 150 ASN A O 1
ATOM 1243 N N . GLN A 1 151 ? -9.356 6.114 7.505 1.00 89.62 151 GLN A N 1
ATOM 1244 C CA . GLN A 1 151 ? -7.917 6.151 7.798 1.00 89.62 151 GLN A CA 1
ATOM 1245 C C . GLN A 1 151 ? -7.051 5.889 6.555 1.00 89.62 151 GLN A C 1
ATOM 1247 O O . GLN A 1 151 ? -6.004 6.515 6.388 1.00 89.62 151 GLN A O 1
ATOM 1252 N N . ILE A 1 152 ? -7.491 4.995 5.671 1.00 83.88 152 ILE A N 1
ATOM 1253 C CA . ILE A 1 152 ? -6.802 4.683 4.413 1.00 83.88 152 ILE A CA 1
ATOM 1254 C C . ILE A 1 152 ? -6.986 5.825 3.405 1.00 83.88 152 ILE A C 1
ATOM 1256 O O . ILE A 1 152 ? -6.024 6.230 2.756 1.00 83.88 152 ILE A O 1
ATOM 1260 N N . ALA A 1 153 ? -8.184 6.412 3.332 1.00 79.88 153 ALA A N 1
ATOM 1261 C CA . ALA A 1 153 ? -8.462 7.570 2.484 1.00 79.88 153 ALA A CA 1
ATOM 1262 C C . ALA A 1 153 ? -7.655 8.810 2.899 1.00 79.88 153 ALA A C 1
ATOM 1264 O O . ALA A 1 153 ? -7.077 9.466 2.041 1.00 79.88 153 ALA A O 1
ATOM 1265 N N . LEU A 1 154 ? -7.533 9.094 4.202 1.00 83.69 154 LEU A N 1
ATOM 1266 C CA . LEU A 1 154 ? -6.690 10.179 4.726 1.00 83.69 154 LEU A CA 1
ATOM 1267 C C . LEU A 1 154 ? -5.222 10.047 4.304 1.00 83.69 154 LEU A C 1
ATOM 1269 O O . LEU A 1 154 ? -4.511 11.045 4.208 1.00 83.69 154 LEU A O 1
ATOM 1273 N N . ARG A 1 155 ? -4.775 8.817 4.046 1.00 81.38 155 ARG A N 1
ATOM 1274 C CA . ARG A 1 155 ? -3.416 8.494 3.604 1.00 81.38 155 ARG A CA 1
ATOM 1275 C C . ARG A 1 155 ? -3.292 8.336 2.095 1.00 81.38 155 ARG A C 1
ATOM 1277 O O . ARG A 1 155 ? -2.205 8.028 1.617 1.00 81.38 155 ARG A O 1
ATOM 1284 N N . ASN A 1 156 ? -4.380 8.497 1.343 1.00 75.12 156 ASN A N 1
ATOM 1285 C CA . ASN A 1 156 ? -4.449 8.173 -0.082 1.00 75.12 156 ASN A CA 1
ATOM 1286 C C . ASN A 1 156 ? -3.958 6.743 -0.402 1.00 75.12 156 ASN A C 1
ATOM 1288 O O . ASN A 1 156 ? -3.364 6.506 -1.454 1.00 75.12 156 ASN A O 1
ATOM 1292 N N . GLY A 1 157 ? -4.139 5.800 0.530 1.00 75.31 157 GLY A N 1
ATOM 1293 C CA . GLY A 1 157 ? -3.631 4.428 0.427 1.00 75.31 157 GLY A CA 1
ATOM 1294 C C . GLY A 1 157 ? -2.143 4.249 0.754 1.00 75.31 157 GLY A C 1
ATOM 1295 O O . GLY A 1 157 ? -1.673 3.118 0.835 1.00 75.31 157 GLY A O 1
ATOM 1296 N N . MET A 1 158 ? -1.381 5.317 1.006 1.00 75.69 158 MET A N 1
ATOM 1297 C CA . MET A 1 158 ? 0.041 5.202 1.345 1.00 75.69 158 MET A CA 1
ATOM 1298 C C . MET A 1 158 ? 0.232 4.583 2.730 1.00 75.69 158 MET A C 1
ATOM 1300 O O . MET A 1 158 ? -0.439 4.982 3.684 1.00 75.69 158 MET A O 1
ATOM 1304 N N . LYS A 1 159 ? 1.158 3.618 2.848 1.00 80.69 159 LYS A N 1
ATOM 1305 C CA . LYS A 1 159 ? 1.502 2.927 4.111 1.00 80.69 159 LYS A CA 1
ATOM 1306 C C . LYS A 1 159 ? 0.273 2.427 4.874 1.00 80.69 159 LYS A C 1
ATOM 1308 O O . LYS A 1 159 ? 0.257 2.370 6.105 1.00 80.69 159 LYS A O 1
ATOM 1313 N N . SER A 1 160 ? -0.791 2.114 4.143 1.00 83.88 160 SER A N 1
ATOM 1314 C CA . SER A 1 160 ? -2.059 1.740 4.733 1.00 83.88 160 SER A CA 1
ATOM 1315 C C . SER A 1 160 ? -2.704 0.601 3.971 1.00 83.88 160 SER A C 1
ATOM 1317 O O . SER A 1 160 ? -2.694 0.558 2.745 1.00 83.88 160 SER A O 1
ATOM 1319 N N . SER A 1 161 ? -3.214 -0.368 4.718 1.00 84.12 161 SER A N 1
ATOM 1320 C CA . SER A 1 161 ? -3.786 -1.590 4.166 1.00 84.12 161 SER A CA 1
ATOM 1321 C C . SER A 1 161 ? -4.828 -2.163 5.127 1.00 84.12 161 SER A C 1
ATOM 1323 O O . SER A 1 161 ? -5.263 -1.508 6.078 1.00 84.12 161 SER A O 1
ATOM 1325 N N . TRP A 1 162 ? -5.263 -3.390 4.880 1.00 87.31 162 TRP A N 1
ATOM 1326 C CA . TRP A 1 162 ? -6.224 -4.102 5.703 1.00 87.31 162 TRP A CA 1
ATOM 1327 C C . TRP A 1 162 ? -5.899 -5.601 5.741 1.00 87.31 162 TRP A C 1
ATOM 1329 O O . TRP A 1 162 ? -5.343 -6.165 4.798 1.00 87.31 162 TRP A O 1
ATOM 1339 N N . TYR A 1 163 ? -6.186 -6.246 6.871 1.00 87.00 163 TYR A N 1
ATOM 1340 C CA . TYR A 1 163 ? -5.726 -7.617 7.146 1.00 87.00 163 TYR A CA 1
ATOM 1341 C C . TYR A 1 163 ? -6.634 -8.698 6.543 1.00 87.00 163 TYR A C 1
ATOM 1343 O O . TYR A 1 163 ? -6.189 -9.797 6.224 1.00 87.00 163 TYR A O 1
ATOM 1351 N N . ASN A 1 164 ? -7.917 -8.406 6.369 1.00 84.06 164 ASN A N 1
ATOM 1352 C CA . ASN A 1 164 ? -8.912 -9.316 5.811 1.00 84.06 164 ASN A CA 1
ATOM 1353 C C . ASN A 1 164 ? -8.927 -9.262 4.275 1.00 84.06 164 ASN A C 1
ATOM 1355 O O . ASN A 1 164 ? -8.426 -8.341 3.646 1.00 84.06 164 ASN A O 1
ATOM 1359 N N . SER A 1 165 ? -9.470 -10.288 3.626 1.00 71.50 165 SER A N 1
ATOM 1360 C CA . SER A 1 165 ? -9.490 -10.329 2.156 1.00 71.50 165 SER A CA 1
ATOM 1361 C C . SER A 1 165 ? -10.402 -9.242 1.561 1.00 71.50 165 SER A C 1
ATOM 1363 O O . SER A 1 165 ? -11.226 -8.657 2.260 1.00 71.50 165 SER A O 1
ATOM 1365 N N . ARG A 1 166 ? -10.317 -9.043 0.238 1.00 69.06 166 ARG A N 1
ATOM 1366 C CA . ARG A 1 166 ? -11.128 -8.100 -0.561 1.00 69.06 166 ARG A CA 1
ATOM 1367 C C . ARG A 1 166 ? -10.878 -6.622 -0.333 1.00 69.06 166 ARG A C 1
ATOM 1369 O O . ARG A 1 166 ? -10.588 -6.170 0.756 1.00 69.06 166 ARG A O 1
ATOM 1376 N N . SER A 1 167 ? -11.100 -5.897 -1.412 1.00 62.94 167 SER A N 1
ATOM 1377 C CA . SER A 1 167 ? -11.332 -4.468 -1.502 1.00 62.94 167 SER A CA 1
ATOM 1378 C C . SER A 1 167 ? -12.172 -3.875 -0.383 1.00 62.94 167 SER A C 1
ATOM 1380 O O . SER A 1 167 ? -13.158 -4.470 0.056 1.00 62.94 167 SER A O 1
ATOM 1382 N N . ILE A 1 168 ? -11.836 -2.643 -0.017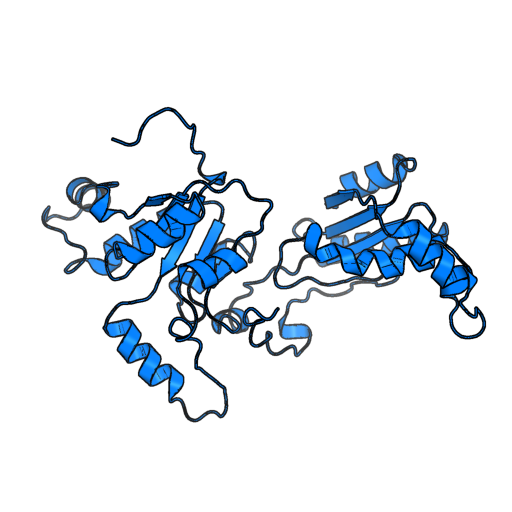 1.00 64.25 168 ILE A N 1
ATOM 1383 C CA . ILE A 1 168 ? -12.671 -1.809 0.837 1.00 64.25 168 ILE A CA 1
ATOM 1384 C C . ILE A 1 168 ? -13.880 -1.346 0.011 1.00 64.25 168 ILE A C 1
ATOM 1386 O O . ILE A 1 168 ? -13.674 -0.646 -0.982 1.00 64.25 168 ILE A O 1
ATOM 1390 N N . PRO A 1 169 ? -15.132 -1.659 0.395 1.00 61.41 169 PRO A N 1
ATOM 1391 C CA . PRO A 1 169 ? -16.324 -1.204 -0.328 1.00 61.41 169 PRO A CA 1
ATOM 1392 C C . PRO A 1 169 ? -16.387 0.324 -0.495 1.00 61.41 169 PRO A C 1
ATOM 1394 O O . PRO A 1 169 ? -16.899 0.832 -1.485 1.00 61.41 169 PRO A O 1
ATOM 1397 N N . LEU A 1 170 ? -15.808 1.074 0.448 1.00 61.94 170 LEU A N 1
ATOM 1398 C CA . LEU A 1 170 ? -15.696 2.534 0.378 1.00 61.94 170 LEU A CA 1
ATOM 1399 C C . LEU A 1 170 ? -14.711 3.040 -0.684 1.00 61.94 170 LEU A C 1
ATOM 1401 O O . LEU A 1 170 ? -14.827 4.193 -1.086 1.00 61.94 170 LEU A O 1
ATOM 1405 N N . GLY A 1 171 ? -13.806 2.198 -1.185 1.00 60.09 171 GLY A N 1
ATOM 1406 C CA . GLY A 1 171 ? -12.938 2.517 -2.321 1.00 60.09 171 GLY A CA 1
ATOM 1407 C C . GLY A 1 171 ? -13.687 2.747 -3.637 1.00 60.09 171 GLY A C 1
ATOM 1408 O O . GLY A 1 171 ? -13.134 3.342 -4.556 1.00 60.09 171 GLY A O 1
ATOM 1409 N N . GLU A 1 172 ? -14.948 2.308 -3.725 1.00 60.75 172 GLU A N 1
ATOM 1410 C CA . GLU A 1 172 ? -15.825 2.573 -4.874 1.00 60.75 172 GLU A CA 1
ATOM 1411 C C . GLU A 1 172 ? -16.501 3.953 -4.799 1.00 60.75 172 GLU A C 1
ATOM 1413 O O . GLU A 1 172 ? -16.935 4.482 -5.819 1.00 60.75 172 GLU A O 1
ATOM 1418 N N . VAL A 1 173 ? -16.603 4.536 -3.598 1.00 60.06 173 VAL A N 1
ATOM 1419 C CA . VAL A 1 173 ? -17.369 5.770 -3.337 1.00 60.06 173 VAL A CA 1
ATOM 1420 C C . VAL A 1 173 ? -16.456 6.952 -3.014 1.00 60.06 173 VAL A C 1
ATOM 1422 O O . VAL A 1 173 ? -16.779 8.096 -3.326 1.00 60.06 173 VAL A O 1
ATOM 1425 N N . LEU A 1 174 ? -15.309 6.687 -2.393 1.00 60.69 174 LEU A N 1
ATOM 1426 C CA . LEU A 1 174 ? -14.296 7.681 -2.075 1.00 60.69 174 LEU A CA 1
ATOM 1427 C C . LEU A 1 174 ? -13.105 7.514 -3.033 1.00 60.69 174 LEU A C 1
ATOM 1429 O O . LEU A 1 174 ? -12.740 6.383 -3.358 1.00 60.69 174 LEU A O 1
ATOM 1433 N N . PRO A 1 175 ? -12.450 8.605 -3.467 1.00 59.34 175 PRO A N 1
ATOM 1434 C CA . PRO A 1 175 ? -11.183 8.535 -4.191 1.00 59.34 175 PRO A CA 1
ATOM 1435 C C . PRO A 1 175 ? -10.058 8.143 -3.215 1.00 59.34 175 PRO A C 1
ATOM 1437 O O . PRO A 1 175 ? -9.216 8.956 -2.858 1.00 59.34 175 PRO A O 1
ATOM 1440 N N . VAL A 1 176 ? -10.098 6.903 -2.719 1.00 61.41 176 VAL A N 1
ATOM 1441 C CA . VAL A 1 176 ? -9.220 6.399 -1.647 1.00 61.41 176 VAL A CA 1
ATOM 1442 C C . VAL A 1 176 ? -7.806 6.130 -2.153 1.00 61.41 176 VAL A C 1
ATOM 1444 O O . VAL A 1 176 ? -6.846 6.300 -1.408 1.00 61.41 176 VAL A O 1
ATOM 1447 N N . TYR A 1 177 ? -7.672 5.698 -3.407 1.00 64.44 177 TYR A N 1
ATOM 1448 C CA . TYR A 1 177 ? -6.407 5.211 -3.946 1.00 64.44 177 TYR A CA 1
ATOM 1449 C C . TYR A 1 177 ? -5.837 6.207 -4.938 1.00 64.44 177 TYR A C 1
ATOM 1451 O O . TYR A 1 177 ? -6.328 6.338 -6.064 1.00 64.44 177 TYR A O 1
ATOM 1459 N N . HIS A 1 178 ? -4.763 6.870 -4.529 1.00 70.44 178 HIS A N 1
ATOM 1460 C CA . HIS A 1 178 ? -3.855 7.454 -5.493 1.00 70.44 178 HIS A CA 1
ATOM 1461 C C . HIS A 1 178 ? -3.073 6.299 -6.131 1.00 70.44 178 HIS A C 1
ATOM 1463 O O . HIS A 1 178 ? -2.440 5.533 -5.413 1.00 70.44 178 HIS A O 1
ATOM 1469 N N . ILE A 1 179 ? -3.153 6.122 -7.454 1.00 79.44 179 ILE A N 1
ATOM 1470 C CA . ILE A 1 179 ? -2.440 5.038 -8.147 1.00 79.44 179 ILE A CA 1
ATOM 1471 C C . ILE A 1 179 ? -1.042 5.550 -8.503 1.00 79.44 179 ILE A C 1
ATOM 1473 O O . ILE A 1 179 ? -0.939 6.425 -9.369 1.00 79.44 179 ILE A O 1
ATOM 1477 N N . PRO A 1 180 ? 0.038 5.041 -7.885 1.00 86.81 180 PRO A N 1
ATOM 1478 C CA . PRO A 1 180 ? 1.382 5.416 -8.286 1.00 86.81 180 PRO A CA 1
ATOM 1479 C C . PRO A 1 180 ? 1.640 4.954 -9.721 1.00 86.81 180 PRO A C 1
ATOM 1481 O O . PRO A 1 180 ? 1.283 3.833 -10.101 1.00 86.81 180 PRO A O 1
ATOM 1484 N N . LEU A 1 181 ? 2.269 5.814 -10.517 1.00 92.56 181 LEU A N 1
ATOM 1485 C CA . LEU A 1 181 ? 2.653 5.496 -11.888 1.00 92.56 181 LEU A CA 1
ATOM 1486 C C . LEU A 1 181 ? 4.091 5.003 -11.900 1.00 92.56 181 LEU A C 1
ATOM 1488 O O . LEU A 1 181 ? 4.985 5.662 -11.373 1.00 92.56 181 LEU A O 1
ATOM 1492 N N . VAL A 1 182 ? 4.314 3.843 -12.498 1.00 94.19 182 VAL A N 1
ATOM 1493 C CA . VAL A 1 182 ? 5.570 3.112 -12.382 1.00 94.19 182 VAL A CA 1
ATOM 1494 C C . VAL A 1 182 ? 6.142 2.841 -13.760 1.00 94.19 182 VAL A C 1
ATOM 1496 O O . VAL A 1 182 ? 5.555 2.117 -14.563 1.00 94.19 182 VAL A O 1
ATOM 1499 N N . TYR A 1 183 ? 7.324 3.397 -13.996 1.00 95.25 183 TYR A N 1
ATOM 1500 C CA . TYR A 1 183 ? 8.119 3.178 -15.196 1.00 95.25 183 TYR A CA 1
ATOM 1501 C C . TYR A 1 183 ? 9.296 2.248 -14.896 1.00 95.25 183 TYR A C 1
ATOM 1503 O O . TYR A 1 183 ? 9.819 2.209 -13.780 1.00 95.25 183 TYR A O 1
ATOM 1511 N N . THR A 1 184 ? 9.780 1.553 -15.920 1.00 93.75 184 THR A N 1
ATOM 1512 C CA . THR A 1 184 ? 11.096 0.907 -15.907 1.00 93.75 184 THR A CA 1
ATOM 1513 C C . THR A 1 184 ? 11.990 1.578 -16.938 1.00 93.75 184 THR A C 1
ATOM 1515 O O . THR A 1 184 ? 11.533 1.998 -18.004 1.00 93.75 184 THR A O 1
ATOM 1518 N N . TYR A 1 185 ? 13.269 1.733 -16.614 1.00 93.56 185 TYR A N 1
ATOM 1519 C CA . TYR A 1 185 ? 14.241 2.274 -17.551 1.00 93.56 185 TYR A CA 1
ATOM 1520 C C . TYR A 1 185 ? 15.637 1.742 -17.265 1.00 93.56 185 TYR A C 1
ATOM 1522 O O . TYR A 1 185 ? 16.068 1.657 -16.114 1.00 93.56 185 TYR A O 1
ATOM 1530 N N . THR A 1 186 ? 16.374 1.482 -18.339 1.00 92.50 186 THR A N 1
ATOM 1531 C CA . THR A 1 186 ? 17.804 1.195 -18.287 1.00 92.50 186 THR A CA 1
ATOM 1532 C C . THR A 1 186 ? 18.586 2.134 -19.199 1.00 92.50 186 THR A C 1
ATOM 1534 O O . THR A 1 186 ? 18.131 2.453 -20.298 1.00 92.50 186 THR A O 1
ATOM 1537 N N . GLU A 1 187 ? 19.781 2.551 -18.774 1.00 91.12 187 GLU A N 1
ATOM 1538 C CA . GLU A 1 187 ? 20.725 3.322 -19.599 1.00 91.12 187 GLU A CA 1
ATOM 1539 C C . GLU A 1 187 ? 21.108 2.617 -20.904 1.00 91.12 187 GLU A C 1
ATOM 1541 O O . GLU A 1 187 ? 21.453 3.290 -21.873 1.00 91.12 187 GLU A O 1
ATOM 1546 N N . GLU A 1 188 ? 20.983 1.289 -20.958 1.00 86.12 188 GLU A N 1
ATOM 1547 C CA . GLU A 1 188 ? 21.225 0.484 -22.159 1.00 86.12 188 GLU A CA 1
ATOM 1548 C C . GLU A 1 188 ? 20.105 0.608 -23.207 1.00 86.12 188 GLU A C 1
ATOM 1550 O O . GLU A 1 188 ? 20.217 0.097 -24.325 1.00 86.12 188 GLU A O 1
ATOM 1555 N N . SER A 1 189 ? 19.000 1.275 -22.857 1.00 83.50 189 SER A N 1
ATOM 1556 C CA . SER A 1 189 ? 17.905 1.568 -23.781 1.00 83.50 189 SER A CA 1
ATOM 1557 C C . SER A 1 189 ? 18.364 2.497 -24.901 1.00 83.50 189 SER A C 1
ATOM 1559 O O . SER A 1 189 ? 19.195 3.389 -24.720 1.00 83.50 189 SER A O 1
ATOM 1561 N N . GLN A 1 190 ? 17.751 2.354 -26.074 1.00 79.75 190 GLN A N 1
ATOM 1562 C CA . GLN A 1 190 ? 18.004 3.265 -27.188 1.00 79.75 190 GLN A CA 1
ATOM 1563 C C . GLN A 1 190 ? 17.620 4.712 -26.845 1.00 79.75 190 GLN A C 1
ATOM 1565 O O . GLN A 1 190 ? 16.658 4.968 -26.118 1.00 79.75 190 GLN A O 1
ATOM 1570 N N . GLY A 1 191 ? 18.322 5.680 -27.448 1.00 77.88 191 GLY A N 1
ATOM 1571 C CA . GLY A 1 191 ? 18.120 7.109 -27.175 1.00 77.88 191 GLY A CA 1
ATOM 1572 C C . GLY A 1 191 ? 16.681 7.607 -27.380 1.00 77.88 191 GLY A C 1
ATOM 1573 O O . GLY A 1 191 ? 16.238 8.490 -26.647 1.00 77.88 191 GLY A O 1
ATOM 1574 N N . LEU A 1 192 ? 15.926 7.014 -28.314 1.00 85.38 192 LEU A N 1
ATOM 1575 C CA . LEU A 1 192 ? 14.510 7.337 -28.523 1.00 85.38 192 LEU A CA 1
ATOM 1576 C C . LEU A 1 192 ? 13.650 6.989 -27.296 1.00 85.38 192 LEU A C 1
ATOM 1578 O O . LEU A 1 192 ? 12.798 7.789 -26.919 1.00 85.38 192 LEU A O 1
ATOM 1582 N N . GLY A 1 193 ? 13.917 5.860 -26.631 1.00 86.19 193 GLY A N 1
ATOM 1583 C CA . GLY A 1 193 ? 13.167 5.420 -25.450 1.00 86.19 193 GLY A CA 1
ATOM 1584 C C . GLY A 1 193 ? 13.260 6.416 -24.294 1.00 86.19 193 GLY A C 1
ATOM 1585 O O . GLY A 1 193 ? 12.268 6.694 -23.628 1.00 86.19 193 GLY A O 1
ATOM 1586 N N . LYS A 1 194 ? 14.423 7.054 -24.116 1.00 91.31 194 LYS A N 1
ATOM 1587 C CA . LYS A 1 194 ? 14.610 8.129 -23.129 1.00 91.31 194 LYS A CA 1
ATOM 1588 C C . LYS A 1 194 ? 13.757 9.357 -23.438 1.00 91.31 194 LYS A C 1
ATOM 1590 O O . LYS A 1 194 ? 13.174 9.950 -22.534 1.00 91.31 194 LYS A O 1
ATOM 1595 N N . SER A 1 195 ? 13.698 9.764 -24.705 1.00 93.75 195 SER A N 1
ATOM 1596 C CA . SER A 1 195 ? 12.895 10.916 -25.130 1.00 93.75 195 SER A CA 1
ATOM 1597 C C . SER A 1 195 ? 11.399 10.650 -24.980 1.00 93.75 195 SER A C 1
ATOM 1599 O O . SER A 1 195 ? 10.682 11.521 -24.490 1.00 93.75 195 SER A O 1
ATOM 1601 N N . LEU A 1 196 ? 10.949 9.444 -25.339 1.00 94.00 196 LEU A N 1
ATOM 1602 C CA . LEU A 1 196 ? 9.567 9.007 -25.143 1.00 94.00 196 LEU A CA 1
ATOM 1603 C C . LEU A 1 196 ? 9.209 8.994 -23.658 1.00 94.00 196 LEU A C 1
ATOM 1605 O O . LEU A 1 196 ? 8.249 9.649 -23.267 1.00 94.00 196 LEU A O 1
ATOM 1609 N N . LEU A 1 197 ? 10.056 8.399 -22.815 1.00 95.19 197 LEU A N 1
ATOM 1610 C CA . LEU A 1 197 ? 9.848 8.379 -21.370 1.00 95.19 197 LEU A CA 1
ATOM 1611 C C . LEU A 1 197 ? 9.730 9.792 -20.783 1.00 95.19 197 LEU A C 1
ATOM 1613 O O . LEU A 1 197 ? 8.858 10.056 -19.958 1.00 95.19 197 LEU A O 1
ATOM 1617 N N . LYS A 1 198 ? 10.574 10.732 -21.229 1.00 96.75 198 LYS A N 1
ATOM 1618 C CA . LYS A 1 198 ? 10.451 12.140 -20.825 1.00 96.75 198 LYS A CA 1
ATOM 1619 C C . LYS A 1 198 ? 9.106 12.731 -21.241 1.00 96.75 198 LYS A C 1
ATOM 1621 O O . LYS A 1 198 ? 8.483 13.407 -20.430 1.00 96.75 198 LYS A O 1
ATOM 1626 N N . ALA A 1 199 ? 8.664 12.493 -22.475 1.00 97.38 199 ALA A N 1
ATOM 1627 C CA . ALA A 1 199 ? 7.371 12.973 -22.962 1.00 97.38 199 ALA A CA 1
ATOM 1628 C C . ALA A 1 199 ? 6.202 12.361 -22.171 1.00 97.38 199 ALA A C 1
ATOM 1630 O O . ALA A 1 199 ? 5.295 13.087 -21.770 1.00 97.38 199 ALA A O 1
ATOM 1631 N N . SER A 1 200 ? 6.275 11.065 -21.873 1.00 97.50 200 SER A N 1
ATOM 1632 C CA . SER A 1 200 ? 5.313 10.342 -21.045 1.00 97.50 200 SER A CA 1
ATOM 1633 C C . SER A 1 200 ? 5.217 10.944 -19.640 1.00 97.50 200 SER A C 1
ATOM 1635 O O . SER A 1 200 ? 4.151 11.416 -19.248 1.00 97.50 200 SER A O 1
ATOM 1637 N N . ILE A 1 201 ? 6.341 11.093 -18.930 1.00 97.62 201 ILE A N 1
ATOM 1638 C CA . ILE A 1 201 ? 6.396 11.729 -17.600 1.00 97.62 201 ILE A CA 1
ATOM 1639 C C . ILE A 1 201 ? 5.852 13.163 -17.638 1.00 97.62 201 ILE A C 1
ATOM 1641 O O . ILE A 1 201 ? 5.104 13.567 -16.747 1.00 97.62 201 ILE A O 1
ATOM 1645 N N . LEU A 1 202 ? 6.200 13.941 -18.667 1.00 97.69 202 LEU A N 1
ATOM 1646 C CA . LEU A 1 202 ? 5.672 15.294 -18.840 1.00 97.69 202 LEU A CA 1
ATOM 1647 C C . LEU A 1 202 ? 4.156 15.297 -19.057 1.00 97.69 202 LEU A C 1
ATOM 1649 O O . LEU A 1 202 ? 3.495 16.189 -18.533 1.00 97.69 202 LEU A O 1
ATOM 1653 N N . SER A 1 203 ? 3.602 14.310 -19.768 1.00 97.50 203 SER A N 1
ATOM 1654 C CA . SER A 1 203 ? 2.149 14.171 -19.924 1.00 97.50 203 SER A CA 1
ATOM 1655 C C . SER A 1 203 ? 1.465 13.893 -18.584 1.00 97.50 203 SER A C 1
ATOM 1657 O O . SER A 1 203 ? 0.532 14.603 -18.224 1.00 97.50 203 SER A O 1
ATOM 1659 N N . VAL A 1 204 ? 2.022 12.994 -17.760 1.00 95.75 204 VAL A N 1
ATOM 1660 C CA . VAL A 1 204 ? 1.518 12.737 -16.399 1.00 95.75 204 VAL A CA 1
ATOM 1661 C C . VAL A 1 204 ? 1.524 14.012 -15.567 1.00 95.75 204 VAL A C 1
ATOM 1663 O O . VAL A 1 204 ? 0.540 14.337 -14.912 1.00 95.75 204 VAL A O 1
ATOM 1666 N N . ARG A 1 205 ? 2.626 14.766 -15.613 1.00 95.44 205 ARG A N 1
ATOM 1667 C CA . ARG A 1 205 ? 2.759 16.038 -14.894 1.00 95.44 205 ARG A CA 1
ATOM 1668 C C . ARG A 1 205 ? 1.806 17.105 -15.433 1.00 95.44 205 ARG A C 1
ATOM 1670 O O . ARG A 1 205 ? 1.331 17.920 -14.650 1.00 95.44 205 ARG A O 1
ATOM 1677 N N . GLY A 1 206 ? 1.509 17.096 -16.730 1.00 95.62 206 GLY A N 1
ATOM 1678 C CA . GLY A 1 206 ? 0.510 17.971 -17.342 1.00 95.62 206 GLY A CA 1
ATOM 1679 C C . GLY A 1 206 ? -0.915 17.666 -16.877 1.00 95.62 206 GLY A C 1
ATOM 1680 O O . GLY A 1 206 ? -1.686 18.593 -16.653 1.00 95.62 206 GLY A O 1
ATOM 1681 N N . THR A 1 207 ? -1.240 16.387 -16.684 1.00 93.94 207 THR A N 1
ATOM 1682 C CA . THR A 1 207 ? -2.593 15.927 -16.338 1.00 93.94 207 THR A CA 1
ATOM 1683 C C . THR A 1 207 ? -2.856 15.886 -14.832 1.00 93.94 207 THR A C 1
ATOM 1685 O O . THR A 1 207 ? -3.877 16.384 -14.368 1.00 93.94 207 THR A O 1
ATOM 1688 N N . PHE A 1 208 ? -1.938 15.311 -14.054 1.00 89.75 208 PHE A N 1
ATOM 1689 C CA . PHE A 1 208 ? -2.078 15.121 -12.606 1.00 89.75 208 PHE A CA 1
ATOM 1690 C C . PHE A 1 208 ? -1.314 16.159 -11.772 1.00 89.75 208 PHE A C 1
ATOM 1692 O O . PHE A 1 208 ? -1.411 16.164 -10.547 1.00 89.75 208 PHE A O 1
ATOM 1699 N N . GLY A 1 209 ? -0.516 17.028 -12.397 1.00 90.25 209 GLY A N 1
ATOM 1700 C CA . GLY A 1 209 ? 0.328 17.973 -11.673 1.00 90.25 209 GLY A CA 1
ATOM 1701 C C . GLY A 1 209 ? 1.446 17.297 -10.869 1.00 90.25 209 GLY A C 1
ATOM 1702 O O . GLY A 1 209 ? 1.918 16.197 -11.176 1.00 90.25 209 GLY A O 1
ATOM 1703 N N . MET A 1 210 ? 1.897 17.991 -9.821 1.00 87.31 210 MET A N 1
ATOM 1704 C CA . MET A 1 210 ? 2.992 17.541 -8.950 1.00 87.31 210 MET A CA 1
ATOM 1705 C C . MET A 1 210 ? 2.542 16.577 -7.845 1.00 87.31 210 MET A C 1
ATOM 1707 O O . MET A 1 210 ? 3.398 16.036 -7.156 1.00 87.31 210 MET A O 1
ATOM 1711 N N . SER A 1 211 ? 1.233 16.368 -7.669 1.00 79.31 211 SER A N 1
ATOM 1712 C CA . SER A 1 211 ? 0.691 15.465 -6.648 1.00 79.31 211 SER A CA 1
ATOM 1713 C C . SER A 1 211 ? 0.790 13.992 -7.029 1.00 79.31 211 SER A C 1
ATOM 1715 O O . SER A 1 211 ? 0.679 13.150 -6.149 1.00 79.31 211 SER A O 1
ATOM 1717 N N . ALA A 1 212 ? 0.996 13.671 -8.313 1.00 86.69 212 ALA A N 1
ATOM 1718 C CA . ALA A 1 212 ? 1.134 12.281 -8.721 1.00 86.69 212 ALA A CA 1
ATOM 1719 C C . ALA A 1 212 ? 2.494 11.687 -8.351 1.00 86.69 212 ALA A C 1
ATOM 1721 O O . ALA A 1 212 ? 3.539 12.174 -8.802 1.00 86.69 212 ALA A O 1
ATOM 1722 N N . ASP A 1 213 ? 2.476 10.570 -7.636 1.00 89.81 213 ASP A N 1
ATOM 1723 C CA . ASP A 1 213 ? 3.669 9.762 -7.429 1.00 89.81 213 ASP A CA 1
ATOM 1724 C C . ASP A 1 213 ? 4.063 9.064 -8.729 1.00 89.81 213 ASP A C 1
ATOM 1726 O O . ASP A 1 213 ? 3.331 8.237 -9.277 1.00 89.81 213 ASP A O 1
ATOM 1730 N N . ILE A 1 214 ? 5.238 9.436 -9.234 1.00 95.06 214 ILE A N 1
ATOM 1731 C CA . ILE A 1 214 ? 5.865 8.796 -10.384 1.00 95.06 214 ILE A CA 1
ATOM 1732 C C . ILE A 1 214 ? 7.114 8.100 -9.876 1.00 95.06 214 ILE A C 1
ATOM 1734 O O . ILE A 1 214 ? 8.043 8.753 -9.398 1.00 95.06 214 ILE A O 1
ATOM 1738 N N . HIS A 1 215 ? 7.145 6.785 -10.014 1.00 95.12 215 HIS A N 1
ATOM 1739 C CA . HIS A 1 215 ? 8.290 5.955 -9.701 1.00 95.12 215 HIS A CA 1
ATOM 1740 C C . HIS A 1 215 ? 8.969 5.492 -10.979 1.00 95.12 215 HIS A C 1
ATOM 1742 O O . HIS A 1 215 ? 8.323 5.222 -11.993 1.00 95.12 215 HIS A O 1
ATOM 1748 N N . ILE A 1 216 ? 10.286 5.352 -10.910 1.00 95.56 216 ILE A N 1
ATOM 1749 C CA . ILE A 1 216 ? 11.065 4.723 -11.964 1.00 95.56 216 ILE A CA 1
ATOM 1750 C C . ILE A 1 216 ? 12.032 3.719 -11.358 1.00 95.56 216 ILE A C 1
ATOM 1752 O O . ILE A 1 216 ? 12.846 4.069 -10.503 1.00 95.56 216 ILE A O 1
ATOM 1756 N N . LEU A 1 217 ? 11.943 2.471 -11.810 1.00 94.56 217 LEU A N 1
ATOM 1757 C CA . LEU A 1 217 ? 12.963 1.471 -11.534 1.00 94.56 217 LEU A CA 1
ATOM 1758 C C . LEU A 1 217 ? 14.087 1.633 -12.557 1.00 94.56 217 LEU A C 1
ATOM 1760 O O . LEU A 1 217 ? 13.911 1.361 -13.747 1.00 94.56 217 LEU A O 1
ATOM 1764 N N . TYR A 1 218 ? 15.224 2.133 -12.088 1.00 95.12 218 TYR A N 1
ATOM 1765 C CA . TYR A 1 218 ? 16.310 2.642 -12.909 1.00 95.12 218 TYR A CA 1
ATOM 1766 C C . TYR A 1 218 ? 17.537 1.737 -12.852 1.00 95.12 218 TYR A C 1
ATOM 1768 O O . TYR A 1 218 ? 18.128 1.567 -11.788 1.00 95.12 218 TYR A O 1
ATOM 1776 N N . HIS A 1 219 ? 17.959 1.206 -13.998 1.00 94.31 219 HIS A N 1
ATOM 1777 C CA . HIS A 1 219 ? 19.187 0.422 -14.119 1.00 94.31 219 HIS A CA 1
ATOM 1778 C C . HIS A 1 219 ? 20.266 1.184 -14.904 1.00 94.31 219 HIS A C 1
ATOM 1780 O O . HIS A 1 219 ? 20.137 1.403 -16.111 1.00 94.31 219 HIS A O 1
ATOM 1786 N N . GLY A 1 220 ? 21.332 1.583 -14.213 1.00 91.75 220 GLY A N 1
ATOM 1787 C CA . GLY A 1 220 ? 22.452 2.346 -14.764 1.00 91.75 220 GLY A CA 1
ATOM 1788 C C . GLY A 1 220 ? 23.098 3.243 -13.708 1.00 91.75 220 GLY A C 1
ATOM 1789 O O . GLY A 1 220 ? 22.569 3.379 -12.604 1.00 91.75 220 GLY A O 1
ATOM 1790 N N . GLN A 1 221 ? 24.245 3.845 -14.027 1.00 88.75 221 GLN A N 1
ATOM 1791 C CA . GLN A 1 221 ? 24.988 4.701 -13.086 1.00 88.75 221 GLN A CA 1
ATOM 1792 C C . GLN A 1 221 ? 25.581 5.971 -13.723 1.00 88.75 221 GLN A C 1
ATOM 1794 O O . GLN A 1 221 ? 26.070 6.844 -13.006 1.00 88.75 221 GLN A O 1
ATOM 1799 N N . ASN A 1 222 ? 25.553 6.110 -15.050 1.00 89.44 222 ASN A N 1
ATOM 1800 C CA . ASN A 1 222 ? 26.367 7.091 -15.766 1.00 89.44 222 ASN A CA 1
ATOM 1801 C C . ASN A 1 222 ? 25.579 8.308 -16.279 1.00 89.44 222 ASN A C 1
ATOM 1803 O O . ASN A 1 222 ? 26.165 9.370 -16.506 1.00 89.44 222 ASN A O 1
ATOM 1807 N N . ASP A 1 223 ? 24.260 8.207 -16.455 1.00 92.25 223 ASP A N 1
ATOM 1808 C CA . ASP A 1 223 ? 23.435 9.279 -17.024 1.00 92.25 223 ASP A CA 1
ATOM 1809 C C . ASP A 1 223 ? 22.926 10.262 -15.961 1.00 92.25 223 ASP A C 1
ATOM 1811 O O . ASP A 1 223 ? 21.731 10.417 -15.683 1.00 92.25 223 ASP A O 1
ATOM 1815 N N . TRP A 1 224 ? 23.874 10.982 -15.366 1.00 93.31 224 TRP A N 1
ATOM 1816 C CA . TRP A 1 224 ? 23.598 11.983 -14.339 1.00 93.31 224 TRP A CA 1
ATOM 1817 C C . TRP A 1 224 ? 22.653 13.093 -14.822 1.00 93.31 224 TRP A C 1
ATOM 1819 O O . TRP A 1 224 ? 21.864 13.616 -14.035 1.00 93.31 224 TRP A O 1
ATOM 1829 N N . GLN A 1 225 ? 22.693 13.457 -16.110 1.00 94.62 225 GLN A N 1
ATOM 1830 C CA . GLN A 1 225 ? 21.820 14.494 -16.665 1.00 94.62 225 GLN A CA 1
ATOM 1831 C C . GLN A 1 225 ? 20.364 14.045 -16.654 1.00 94.62 225 GLN A C 1
ATOM 1833 O O . GLN A 1 225 ? 19.474 14.828 -16.312 1.00 94.62 225 GLN A O 1
ATOM 1838 N N . PHE A 1 226 ? 20.111 12.788 -17.019 1.00 95.06 226 PHE A N 1
ATOM 1839 C CA . PHE A 1 226 ? 18.772 12.232 -16.969 1.00 95.06 226 PHE A CA 1
ATOM 1840 C C . PHE A 1 226 ? 18.280 12.045 -15.534 1.00 95.06 226 PHE A C 1
ATOM 1842 O O . PHE A 1 226 ? 17.155 12.441 -15.239 1.00 95.06 226 PHE A O 1
ATOM 1849 N N . LEU A 1 227 ? 19.125 11.568 -14.620 1.00 95.44 227 LEU A N 1
ATOM 1850 C CA . LEU A 1 227 ? 18.784 11.471 -13.196 1.00 95.44 227 LEU A CA 1
ATOM 1851 C C . LEU A 1 227 ? 18.440 12.839 -12.583 1.00 95.44 227 LEU A C 1
ATOM 1853 O O . LEU A 1 227 ? 17.443 12.981 -11.872 1.00 95.44 227 LEU A O 1
ATOM 1857 N N . MET A 1 228 ? 19.206 13.882 -12.915 1.00 96.12 228 MET A N 1
ATOM 1858 C CA . MET A 1 228 ? 18.903 15.257 -12.502 1.00 96.12 228 MET A CA 1
ATOM 1859 C C . MET A 1 228 ? 17.600 15.773 -13.115 1.00 96.12 228 MET A C 1
ATOM 1861 O O . MET A 1 228 ? 16.841 16.481 -12.450 1.00 96.12 228 MET A O 1
ATOM 1865 N N . TRP A 1 229 ? 17.317 15.408 -14.368 1.00 96.94 229 TRP A N 1
ATOM 1866 C CA . TRP A 1 229 ? 16.044 15.715 -15.011 1.00 96.94 229 TRP A CA 1
ATOM 1867 C C . TRP A 1 229 ? 14.879 15.028 -14.282 1.00 96.94 229 TRP A C 1
ATOM 1869 O O . TRP A 1 229 ? 13.918 15.703 -13.934 1.00 96.94 229 TRP A O 1
ATOM 1879 N N . LEU A 1 230 ? 14.984 13.736 -13.961 1.00 96.88 230 LEU A N 1
ATOM 1880 C CA . LEU A 1 230 ? 13.965 12.991 -13.210 1.00 96.88 230 LEU A CA 1
ATOM 1881 C C . LEU A 1 230 ? 13.683 13.646 -11.852 1.00 96.88 230 LEU A C 1
ATOM 1883 O O . LEU A 1 230 ? 12.531 13.923 -11.517 1.00 96.88 230 LEU A O 1
ATOM 1887 N N . LYS A 1 231 ? 14.742 14.006 -11.117 1.00 95.38 231 LYS A N 1
ATOM 1888 C CA . LYS A 1 231 ? 14.631 14.723 -9.841 1.00 95.38 231 LYS A CA 1
ATOM 1889 C C . LYS A 1 231 ? 13.933 16.078 -9.988 1.00 95.38 231 LYS A C 1
ATOM 1891 O O . LYS A 1 231 ? 13.107 16.430 -9.151 1.00 95.38 231 LYS A O 1
ATOM 1896 N N . LYS A 1 232 ? 14.229 16.834 -11.053 1.00 95.81 232 LYS A N 1
ATOM 1897 C CA . LYS A 1 232 ? 13.577 18.125 -11.343 1.00 95.81 232 LYS A CA 1
ATOM 1898 C C . LYS A 1 232 ? 12.059 17.985 -11.520 1.00 95.81 232 LYS A C 1
ATOM 1900 O O . LYS A 1 232 ? 11.335 18.911 -11.171 1.00 95.81 232 LYS A O 1
ATOM 1905 N N . TYR A 1 233 ? 11.587 16.855 -12.042 1.00 96.00 233 TYR A N 1
ATOM 1906 C CA . TYR A 1 233 ? 10.161 16.565 -12.238 1.00 96.00 233 TYR A CA 1
ATOM 1907 C C . TYR A 1 233 ? 9.563 15.702 -11.116 1.00 96.00 233 TYR A C 1
ATOM 1909 O O . TYR A 1 233 ? 8.532 15.058 -11.320 1.00 96.00 233 TYR A O 1
ATOM 1917 N N . SER A 1 234 ? 10.188 15.699 -9.932 1.00 95.56 234 SER A N 1
ATOM 1918 C CA . SER A 1 234 ? 9.747 14.947 -8.750 1.00 95.56 234 SER A CA 1
ATOM 1919 C C . SER A 1 234 ? 9.444 13.481 -9.059 1.00 95.56 234 SER A C 1
ATOM 1921 O O . SER A 1 234 ? 8.402 12.959 -8.671 1.00 95.56 234 SER A O 1
ATOM 1923 N N . VAL A 1 235 ? 10.318 12.830 -9.826 1.00 96.69 235 VAL A N 1
ATOM 1924 C CA . VAL A 1 235 ? 10.257 11.383 -10.040 1.00 96.69 235 VAL A CA 1
ATOM 1925 C C . VAL A 1 235 ? 11.072 10.690 -8.952 1.00 96.69 235 VAL A C 1
ATOM 1927 O O . VAL A 1 235 ? 12.220 11.060 -8.691 1.00 96.69 235 VAL A O 1
ATOM 1930 N N . ILE A 1 236 ? 10.477 9.679 -8.326 1.00 95.12 236 ILE A N 1
ATOM 1931 C CA . ILE A 1 236 ? 11.103 8.839 -7.308 1.00 95.12 236 ILE A CA 1
ATOM 1932 C C . ILE A 1 236 ? 11.920 7.766 -8.027 1.00 95.12 236 ILE A C 1
ATOM 1934 O O . ILE A 1 236 ? 11.371 6.872 -8.670 1.00 95.12 236 ILE A O 1
ATOM 1938 N N . VAL A 1 237 ? 13.244 7.877 -7.932 1.00 95.44 237 VAL A N 1
ATOM 1939 C CA . VAL A 1 237 ? 14.177 6.957 -8.588 1.00 95.44 237 VAL A CA 1
ATOM 1940 C C . VAL A 1 237 ? 14.540 5.823 -7.641 1.00 95.44 237 VAL A C 1
ATOM 1942 O O . VAL A 1 237 ? 15.091 6.057 -6.566 1.00 95.44 237 VAL A O 1
ATOM 1945 N N . HIS A 1 238 ? 14.271 4.597 -8.077 1.00 93.81 238 HIS A N 1
ATOM 1946 C CA . HIS A 1 238 ? 14.705 3.374 -7.418 1.00 93.81 238 HIS A CA 1
ATOM 1947 C C . HIS A 1 238 ? 15.877 2.786 -8.195 1.00 93.81 238 HIS A C 1
ATOM 1949 O O . HIS A 1 238 ? 15.700 2.332 -9.325 1.00 93.81 238 HIS A O 1
ATOM 1955 N N . THR A 1 239 ? 17.077 2.812 -7.617 1.00 93.75 239 THR A N 1
ATOM 1956 C CA . THR A 1 239 ? 18.251 2.185 -8.237 1.00 93.75 239 THR A CA 1
ATOM 1957 C C . THR A 1 239 ? 18.072 0.672 -8.278 1.00 93.75 239 THR A C 1
ATOM 1959 O O . THR A 1 239 ? 17.736 0.055 -7.269 1.00 93.75 239 THR A O 1
ATOM 1962 N N . HIS A 1 240 ? 18.316 0.086 -9.445 1.00 93.31 240 HIS A N 1
ATOM 1963 C CA . HIS A 1 240 ? 18.111 -1.323 -9.720 1.00 93.31 240 HIS A CA 1
ATOM 1964 C C . HIS A 1 240 ? 19.412 -1.994 -10.155 1.00 93.31 240 HIS A C 1
ATOM 1966 O O . HIS A 1 240 ? 19.989 -1.650 -11.190 1.00 93.31 240 HIS A O 1
ATOM 1972 N N . GLU A 1 241 ? 19.832 -2.994 -9.387 1.00 92.94 241 GLU A N 1
ATOM 1973 C CA . GLU A 1 241 ? 21.001 -3.832 -9.664 1.00 92.94 241 GLU A CA 1
ATOM 1974 C C . GLU A 1 241 ? 20.550 -5.300 -9.756 1.00 92.94 241 GLU A C 1
ATOM 1976 O O . GLU A 1 241 ? 20.641 -6.045 -8.778 1.00 92.94 241 GLU A O 1
ATOM 1981 N N . PRO A 1 242 ? 19.982 -5.712 -10.905 1.00 91.19 242 PRO A N 1
ATOM 1982 C CA . 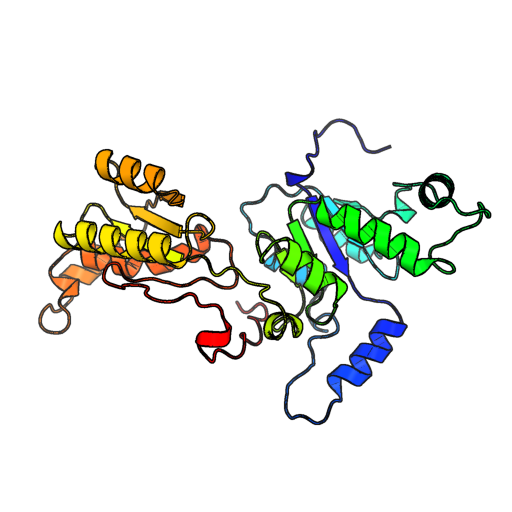PRO A 1 242 ? 19.405 -7.040 -11.047 1.00 91.19 242 PRO A CA 1
ATOM 1983 C C . PRO A 1 242 ? 20.475 -8.133 -11.010 1.00 91.19 242 PRO A C 1
ATOM 1985 O O . PRO A 1 242 ? 21.444 -8.103 -11.765 1.00 91.19 242 PRO A O 1
ATOM 1988 N N . GLN A 1 243 ? 20.256 -9.156 -10.183 1.00 92.31 243 GLN A N 1
ATOM 1989 C CA . GLN A 1 243 ? 21.147 -10.323 -10.093 1.00 92.31 243 GLN A CA 1
ATOM 1990 C C . GLN A 1 243 ? 20.983 -11.298 -11.271 1.00 92.31 243 GLN A C 1
ATOM 1992 O O . GLN A 1 243 ? 21.816 -12.174 -11.481 1.00 92.31 243 GLN A O 1
ATOM 1997 N N . TRP A 1 244 ? 19.905 -11.159 -12.044 1.00 92.69 244 TRP A N 1
ATOM 1998 C CA . TRP A 1 244 ? 19.533 -12.060 -13.138 1.00 92.69 244 TRP A CA 1
ATOM 1999 C C . TRP A 1 244 ? 20.022 -11.611 -14.524 1.00 92.69 244 TRP A C 1
ATOM 2001 O O . TRP A 1 244 ? 19.648 -12.233 -15.520 1.00 92.69 244 TRP A O 1
ATOM 2011 N N . LEU A 1 245 ? 20.834 -10.552 -14.622 1.00 91.81 245 LEU A N 1
ATOM 2012 C CA . LEU A 1 245 ? 21.263 -9.970 -15.905 1.00 91.81 245 LEU A CA 1
ATOM 2013 C C . LEU A 1 245 ? 21.872 -10.999 -16.861 1.00 91.81 245 LEU A C 1
ATOM 2015 O O . LEU A 1 245 ? 21.414 -11.113 -17.997 1.00 91.81 245 LEU A O 1
ATOM 2019 N N . ASP A 1 246 ? 22.831 -11.794 -16.388 1.00 92.38 246 ASP A N 1
ATOM 2020 C CA . ASP A 1 246 ? 23.530 -12.788 -17.215 1.00 92.38 246 ASP A CA 1
ATOM 2021 C C . ASP A 1 246 ? 22.572 -13.851 -17.780 1.00 92.38 246 ASP A C 1
ATOM 2023 O O . ASP A 1 246 ? 22.673 -14.270 -18.940 1.00 92.38 246 ASP A O 1
ATOM 2027 N N . MET A 1 247 ? 21.592 -14.268 -16.972 1.00 92.50 247 MET A N 1
ATOM 2028 C CA . MET A 1 247 ? 20.568 -15.227 -17.385 1.00 92.50 247 MET A CA 1
ATOM 2029 C C . MET A 1 247 ? 19.656 -14.627 -18.458 1.00 92.50 247 MET A C 1
ATOM 2031 O O . MET A 1 247 ? 19.370 -15.278 -19.464 1.00 92.50 247 MET A O 1
ATOM 2035 N N . ILE A 1 248 ? 19.216 -13.383 -18.266 1.00 91.00 248 ILE A N 1
ATOM 2036 C CA . ILE A 1 248 ? 18.342 -12.681 -19.208 1.00 91.00 248 ILE A CA 1
ATOM 2037 C C . ILE A 1 248 ? 19.058 -12.385 -20.527 1.00 91.00 248 ILE A C 1
ATOM 2039 O O . ILE A 1 248 ? 18.456 -12.554 -21.588 1.00 91.00 248 ILE A O 1
ATOM 2043 N N . GLU A 1 249 ? 20.345 -12.051 -20.500 1.00 90.25 249 GLU A N 1
ATOM 2044 C CA . GLU A 1 249 ? 21.135 -11.882 -21.721 1.00 90.25 249 GLU A CA 1
ATOM 2045 C C . GLU A 1 249 ? 21.305 -13.209 -22.474 1.00 90.25 249 GLU A C 1
ATOM 2047 O O . GLU A 1 249 ? 21.116 -13.265 -23.691 1.00 90.25 249 GLU A O 1
ATOM 2052 N N . THR A 1 250 ? 21.535 -14.311 -21.755 1.00 92.88 250 THR A N 1
ATOM 2053 C CA . THR A 1 250 ? 21.551 -15.656 -22.350 1.00 92.88 250 THR A CA 1
ATOM 2054 C C . THR A 1 250 ? 20.206 -15.989 -23.004 1.00 92.88 250 THR A C 1
ATOM 2056 O O . THR A 1 250 ? 20.162 -16.493 -24.129 1.00 92.88 250 THR A O 1
ATOM 2059 N N . MET A 1 251 ? 19.082 -15.684 -22.345 1.00 90.56 251 MET A N 1
ATOM 2060 C CA . MET A 1 251 ? 17.749 -15.866 -22.932 1.00 90.56 251 MET A CA 1
ATOM 2061 C C . MET A 1 251 ? 17.549 -15.002 -24.179 1.00 90.56 251 MET A C 1
ATOM 2063 O O . MET A 1 251 ? 16.984 -15.478 -25.163 1.00 90.56 251 MET A O 1
ATOM 2067 N N . ARG A 1 252 ? 18.033 -13.754 -24.167 1.00 92.56 252 ARG A N 1
ATOM 2068 C CA . ARG A 1 252 ? 17.917 -12.837 -25.303 1.00 92.56 252 ARG A CA 1
ATOM 2069 C C . ARG A 1 252 ? 18.653 -13.364 -26.531 1.00 92.56 252 ARG A C 1
ATOM 2071 O O . ARG A 1 252 ? 18.088 -13.361 -27.621 1.00 92.56 252 ARG A O 1
ATOM 2078 N N . GLN A 1 253 ? 19.891 -13.827 -26.351 1.00 90.75 253 GLN A N 1
ATOM 2079 C CA . GLN A 1 253 ? 20.736 -14.361 -27.426 1.00 90.75 253 GLN A CA 1
ATOM 2080 C C . GLN A 1 253 ? 20.164 -15.638 -28.053 1.00 90.75 253 GLN A C 1
ATOM 2082 O O . GLN A 1 253 ? 20.336 -15.865 -29.247 1.00 90.75 253 GLN A O 1
ATOM 2087 N N . ASN A 1 254 ? 19.456 -16.446 -27.260 1.00 91.81 254 ASN A N 1
ATOM 2088 C CA . ASN A 1 254 ? 18.749 -17.636 -27.738 1.00 91.81 254 ASN A CA 1
ATOM 2089 C C . ASN A 1 254 ? 17.356 -17.327 -28.318 1.00 91.81 254 ASN A C 1
ATOM 2091 O O . ASN A 1 254 ? 16.697 -18.214 -28.865 1.00 91.81 254 ASN A O 1
ATOM 2095 N N . GLY A 1 255 ? 16.886 -16.087 -28.185 1.00 88.38 255 GLY A N 1
ATOM 2096 C CA . GLY A 1 255 ? 15.619 -15.634 -28.734 1.00 88.38 255 GLY A CA 1
ATOM 2097 C C . GLY A 1 255 ? 15.675 -15.406 -30.242 1.00 88.38 255 GLY A C 1
ATOM 2098 O O . GLY A 1 255 ? 16.737 -15.220 -30.831 1.00 88.38 255 GLY A O 1
ATOM 2099 N N . ASN A 1 256 ? 14.505 -15.395 -30.884 1.00 87.56 256 ASN A N 1
ATOM 2100 C CA . ASN A 1 256 ? 14.394 -15.146 -32.320 1.00 87.56 256 ASN A CA 1
ATOM 2101 C C . ASN A 1 256 ? 13.874 -13.720 -32.587 1.00 87.56 256 ASN A C 1
ATOM 2103 O O . ASN A 1 256 ? 12.685 -13.462 -32.363 1.00 87.56 256 ASN A O 1
ATOM 2107 N N . PRO A 1 257 ? 14.704 -12.812 -33.136 1.00 86.50 257 PRO A N 1
ATOM 2108 C CA . PRO A 1 257 ? 14.284 -11.458 -33.493 1.00 86.50 257 PRO A CA 1
ATOM 2109 C C . PRO A 1 257 ? 13.114 -11.381 -34.480 1.00 86.50 257 PRO A C 1
ATOM 2111 O O . PRO A 1 257 ? 12.392 -10.389 -34.487 1.00 86.50 257 PRO A O 1
ATOM 2114 N N . ALA A 1 258 ? 12.889 -12.424 -35.288 1.00 86.12 258 ALA A N 1
ATOM 2115 C CA . ALA A 1 258 ? 11.750 -12.484 -36.203 1.00 86.12 258 ALA A CA 1
ATOM 2116 C C . ALA A 1 258 ? 10.399 -12.599 -35.472 1.00 86.12 258 ALA A C 1
ATOM 2118 O O . ALA A 1 258 ? 9.369 -12.245 -36.038 1.00 86.12 258 ALA A O 1
ATOM 2119 N N . HIS A 1 259 ? 10.391 -13.084 -34.224 1.00 84.81 259 HIS A N 1
ATOM 2120 C CA . HIS A 1 259 ? 9.182 -13.190 -33.403 1.00 84.81 259 HIS A CA 1
ATOM 2121 C C . HIS A 1 259 ? 8.966 -11.973 -32.498 1.00 84.81 259 HIS A C 1
ATOM 2123 O O . HIS A 1 259 ? 7.829 -11.662 -32.157 1.00 84.81 259 HIS A O 1
ATOM 2129 N N . SER A 1 260 ? 10.037 -11.286 -32.090 1.00 81.69 260 SER A N 1
ATOM 2130 C CA . SER A 1 260 ? 9.937 -10.074 -31.278 1.00 81.69 260 SER A CA 1
ATOM 2131 C C . SER A 1 260 ? 11.157 -9.179 -31.451 1.00 81.69 260 SER A C 1
ATOM 2133 O O . SER A 1 260 ? 12.300 -9.611 -31.294 1.00 81.69 260 SER A O 1
ATOM 2135 N N . HIS A 1 261 ? 10.900 -7.892 -31.680 1.00 81.31 261 HIS A N 1
ATOM 2136 C CA . HIS A 1 261 ? 11.927 -6.857 -31.769 1.00 81.31 261 HIS A CA 1
ATOM 2137 C C . HIS A 1 261 ? 12.684 -6.650 -30.443 1.00 81.31 261 HIS A C 1
ATOM 2139 O O . HIS A 1 261 ? 13.771 -6.076 -30.447 1.00 81.31 261 HIS A O 1
ATOM 2145 N N . LEU A 1 262 ? 12.159 -7.145 -29.315 1.00 81.44 262 LEU A N 1
ATOM 2146 C CA . LEU A 1 262 ? 12.828 -7.070 -28.012 1.00 81.44 262 LEU A CA 1
ATOM 2147 C C . LEU A 1 262 ? 14.157 -7.837 -27.996 1.00 81.44 262 LEU A C 1
ATOM 2149 O O . LEU A 1 262 ? 15.086 -7.430 -27.307 1.00 81.44 262 LEU A O 1
ATOM 2153 N N . PHE A 1 263 ? 14.289 -8.900 -28.797 1.00 85.69 263 PHE A N 1
ATOM 2154 C CA . PHE A 1 263 ? 15.539 -9.658 -28.890 1.00 85.69 263 PHE A CA 1
ATOM 2155 C C . PHE A 1 263 ? 16.661 -8.895 -29.612 1.00 85.69 263 PHE A C 1
ATOM 2157 O O . PHE A 1 263 ? 17.825 -9.264 -29.473 1.00 85.69 263 PHE A O 1
ATOM 2164 N N . LEU A 1 264 ? 16.349 -7.819 -30.348 1.00 84.56 264 LEU A N 1
ATOM 2165 C CA . LEU A 1 264 ? 17.339 -7.037 -31.102 1.00 84.56 264 LEU A CA 1
ATOM 2166 C C . LEU A 1 264 ? 18.216 -6.148 -30.214 1.00 84.56 264 LEU A C 1
ATOM 2168 O O . LEU A 1 264 ? 19.350 -5.849 -30.586 1.00 84.56 264 LEU A O 1
ATOM 2172 N N . HIS A 1 265 ? 17.706 -5.711 -29.060 1.00 84.75 265 HIS A N 1
ATOM 2173 C CA . HIS A 1 265 ? 18.375 -4.719 -28.222 1.00 84.75 265 HIS A CA 1
ATOM 2174 C C . HIS A 1 265 ? 18.369 -5.142 -26.757 1.00 84.75 265 HIS A C 1
ATOM 2176 O O . HIS A 1 265 ? 17.309 -5.294 -26.153 1.00 84.75 265 HIS A O 1
ATOM 2182 N N . GLN A 1 266 ? 19.569 -5.274 -26.189 1.00 88.19 266 GLN A N 1
ATOM 2183 C CA . GLN A 1 266 ? 19.790 -5.664 -24.797 1.00 88.19 266 GLN A CA 1
ATOM 2184 C C . GLN A 1 266 ? 18.992 -4.790 -23.821 1.00 88.19 266 GLN A C 1
ATOM 2186 O O . GLN A 1 266 ? 18.208 -5.320 -23.038 1.00 88.19 266 GLN A O 1
ATOM 2191 N N . GLY A 1 267 ? 19.080 -3.462 -23.950 1.00 87.12 267 GLY A N 1
ATOM 2192 C CA . GLY A 1 267 ? 18.354 -2.543 -23.073 1.00 87.12 267 GLY A CA 1
ATOM 2193 C C . GLY A 1 267 ? 16.832 -2.702 -23.105 1.00 87.12 267 GLY A C 1
ATOM 2194 O O . GLY A 1 267 ? 16.195 -2.684 -22.056 1.00 87.12 267 GLY A O 1
ATOM 2195 N N . ASN A 1 268 ? 16.234 -2.935 -24.278 1.00 82.44 268 ASN A N 1
ATOM 2196 C CA . ASN A 1 268 ? 14.784 -3.155 -24.380 1.00 82.44 268 ASN A CA 1
ATOM 2197 C C . ASN A 1 268 ? 14.371 -4.466 -23.688 1.00 82.44 268 ASN A C 1
ATOM 2199 O O . ASN A 1 268 ? 13.327 -4.532 -23.033 1.00 82.44 268 ASN A O 1
ATOM 2203 N N . TYR A 1 269 ? 15.201 -5.505 -23.814 1.00 87.69 269 TYR A N 1
ATOM 2204 C CA . TYR A 1 269 ? 14.958 -6.793 -23.174 1.00 87.69 269 TYR A CA 1
ATOM 2205 C C . TYR A 1 269 ? 15.100 -6.692 -21.648 1.00 87.69 269 TYR A C 1
ATOM 2207 O O . TYR A 1 269 ? 14.184 -7.083 -20.929 1.00 87.69 269 TYR A O 1
ATOM 2215 N N . ILE A 1 270 ? 16.173 -6.069 -21.147 1.00 89.88 270 ILE A N 1
ATOM 2216 C CA . ILE A 1 270 ? 16.359 -5.795 -19.712 1.00 89.88 270 ILE A CA 1
ATOM 2217 C C . ILE A 1 270 ? 15.186 -4.977 -19.169 1.00 89.88 270 ILE A C 1
ATOM 2219 O O . ILE A 1 270 ? 14.574 -5.381 -18.184 1.00 89.88 270 ILE A O 1
ATOM 2223 N N . GLY A 1 271 ? 14.820 -3.876 -19.834 1.00 86.56 271 GLY A N 1
ATOM 2224 C CA . GLY A 1 271 ? 13.720 -3.003 -19.417 1.00 86.56 271 GLY A CA 1
ATOM 2225 C C . GLY A 1 271 ? 12.370 -3.716 -19.291 1.00 86.56 271 GLY A C 1
ATOM 2226 O O . GLY A 1 271 ? 11.566 -3.367 -18.422 1.00 86.56 271 GLY A O 1
ATOM 2227 N N . THR A 1 272 ? 12.143 -4.752 -20.105 1.00 84.88 272 THR A N 1
ATOM 2228 C CA . THR A 1 272 ? 10.969 -5.633 -20.007 1.00 84.88 272 THR A CA 1
ATOM 2229 C C . THR A 1 272 ? 11.017 -6.474 -18.730 1.00 84.88 272 THR A C 1
ATOM 2231 O O . THR A 1 272 ? 10.041 -6.520 -17.980 1.00 84.88 272 THR A O 1
ATOM 2234 N N . TRP A 1 273 ? 12.162 -7.100 -18.451 1.00 89.62 273 TRP A N 1
ATOM 2235 C CA . TRP A 1 273 ? 12.345 -7.975 -17.291 1.00 89.62 273 TRP A CA 1
ATOM 2236 C C . TRP A 1 273 ? 12.446 -7.227 -15.961 1.00 89.62 273 TRP A C 1
ATOM 2238 O O . TRP A 1 273 ? 12.060 -7.787 -14.944 1.00 89.62 273 TRP A O 1
ATOM 2248 N N . GLN A 1 274 ? 12.835 -5.945 -15.944 1.00 90.50 274 GLN A N 1
ATOM 2249 C CA . GLN A 1 274 ? 12.847 -5.121 -14.722 1.00 90.50 274 GLN A CA 1
ATOM 2250 C C . GLN A 1 274 ? 11.506 -5.132 -13.965 1.00 90.50 274 GLN A C 1
ATOM 2252 O O . GLN A 1 274 ? 11.480 -4.935 -12.755 1.00 90.50 274 GLN A O 1
ATOM 2257 N N . ARG A 1 275 ? 10.386 -5.384 -14.654 1.00 86.75 275 ARG A N 1
ATOM 2258 C CA . ARG A 1 275 ? 9.049 -5.409 -14.043 1.00 86.75 275 ARG A CA 1
ATOM 2259 C C . ARG A 1 275 ? 8.878 -6.502 -12.991 1.00 86.75 275 ARG A C 1
ATOM 2261 O O . ARG A 1 275 ? 8.061 -6.318 -12.094 1.00 86.75 275 ARG A O 1
ATOM 2268 N N . ILE A 1 276 ? 9.631 -7.603 -13.079 1.00 86.69 276 ILE A N 1
ATOM 2269 C CA . ILE A 1 276 ? 9.515 -8.717 -12.124 1.00 86.69 276 ILE A CA 1
ATOM 2270 C C . ILE A 1 276 ? 9.943 -8.306 -10.711 1.00 86.69 276 ILE A C 1
ATOM 2272 O O . ILE A 1 276 ? 9.405 -8.826 -9.739 1.00 86.69 276 ILE A O 1
ATOM 2276 N N . ASP A 1 277 ? 10.863 -7.343 -10.608 1.00 88.38 277 ASP A N 1
ATOM 2277 C CA . ASP A 1 277 ? 11.439 -6.904 -9.338 1.00 88.38 277 ASP A CA 1
ATOM 2278 C C . ASP A 1 277 ? 10.716 -5.694 -8.742 1.00 88.38 277 ASP A C 1
ATOM 2280 O O . ASP A 1 277 ? 10.984 -5.330 -7.603 1.00 88.38 277 ASP A O 1
ATOM 2284 N N . LEU A 1 278 ? 9.767 -5.074 -9.455 1.00 83.81 278 LEU A N 1
ATOM 2285 C CA . LEU A 1 278 ? 9.017 -3.913 -8.955 1.00 83.81 278 LEU A CA 1
ATOM 2286 C C . LEU A 1 278 ? 8.405 -4.098 -7.551 1.00 83.81 278 LEU A C 1
ATOM 2288 O O . LEU A 1 278 ? 8.507 -3.150 -6.764 1.00 83.81 278 LEU A O 1
ATOM 2292 N N . PRO A 1 279 ? 7.854 -5.275 -7.178 1.00 81.75 279 PRO A N 1
ATOM 2293 C CA . PRO A 1 279 ? 7.358 -5.518 -5.820 1.00 81.75 279 PRO A CA 1
ATOM 2294 C C . PRO A 1 279 ? 8.414 -5.364 -4.712 1.00 81.75 279 PRO A C 1
ATOM 2296 O O . PRO A 1 279 ? 8.060 -5.186 -3.552 1.00 81.75 279 PRO A O 1
ATOM 2299 N N . LEU A 1 280 ? 9.710 -5.410 -5.042 1.00 81.38 280 LEU A N 1
ATOM 2300 C CA . LEU A 1 280 ? 10.804 -5.197 -4.087 1.00 81.38 280 LEU A CA 1
ATOM 2301 C C . LEU A 1 280 ? 11.045 -3.707 -3.780 1.00 81.38 280 LEU A C 1
ATOM 2303 O O . LEU A 1 280 ? 11.701 -3.377 -2.791 1.00 81.38 280 LEU A O 1
ATOM 2307 N N . PHE A 1 281 ? 10.536 -2.801 -4.623 1.00 82.94 281 PHE A N 1
ATOM 2308 C CA . PHE A 1 281 ? 10.826 -1.362 -4.564 1.00 82.94 281 PHE A CA 1
ATOM 2309 C C . PHE A 1 281 ? 9.608 -0.500 -4.248 1.00 82.94 281 PHE A C 1
ATOM 2311 O O . PHE A 1 281 ? 9.758 0.576 -3.661 1.00 82.94 281 PHE A O 1
ATOM 2318 N N . ILE A 1 282 ? 8.419 -0.940 -4.656 1.00 78.81 282 ILE A N 1
ATOM 2319 C CA . ILE A 1 282 ? 7.186 -0.171 -4.522 1.00 78.81 282 ILE A CA 1
ATOM 2320 C C . ILE A 1 282 ? 6.196 -0.981 -3.708 1.00 78.81 282 ILE A C 1
ATOM 2322 O O . ILE A 1 282 ? 5.730 -2.033 -4.135 1.00 78.81 282 ILE A O 1
ATOM 2326 N N . ASP A 1 283 ? 5.876 -0.444 -2.537 1.00 68.12 283 ASP A N 1
ATOM 2327 C CA . ASP A 1 283 ? 4.870 -0.991 -1.648 1.00 68.12 283 ASP A CA 1
ATOM 2328 C C . ASP A 1 283 ? 3.537 -0.276 -1.867 1.00 68.12 283 ASP A C 1
ATOM 2330 O O . ASP A 1 283 ? 3.209 0.716 -1.216 1.00 68.12 283 ASP A O 1
ATOM 2334 N N . ALA A 1 284 ? 2.799 -0.754 -2.856 1.00 64.88 284 ALA A N 1
ATOM 2335 C CA . ALA A 1 284 ? 1.425 -0.356 -3.073 1.00 64.88 284 ALA A CA 1
ATOM 2336 C C . ALA A 1 284 ? 0.652 -1.565 -3.591 1.00 64.88 284 ALA A C 1
ATOM 2338 O O . ALA A 1 284 ? 1.107 -2.267 -4.493 1.00 64.88 284 ALA A O 1
ATOM 2339 N N . GLU A 1 285 ? -0.534 -1.795 -3.029 1.00 67.25 285 GLU A N 1
ATOM 2340 C CA . GLU A 1 285 ? -1.426 -2.864 -3.493 1.00 67.25 285 GLU A CA 1
ATOM 2341 C C . GLU A 1 285 ? -1.836 -2.652 -4.956 1.00 67.25 285 GLU A C 1
ATOM 2343 O O . GLU A 1 285 ? -1.993 -3.608 -5.713 1.00 67.25 285 GLU A O 1
ATOM 2348 N N . TYR A 1 286 ? -1.961 -1.386 -5.360 1.00 73.50 286 TYR A N 1
ATOM 2349 C CA . TYR A 1 286 ? -2.311 -0.984 -6.712 1.00 73.50 286 TYR A CA 1
ATOM 2350 C C . TYR A 1 286 ? -1.279 -0.000 -7.244 1.00 73.50 286 TYR A C 1
ATOM 2352 O O . TYR A 1 286 ? -1.024 1.037 -6.638 1.00 73.50 286 TYR A O 1
ATOM 2360 N N . VAL A 1 287 ? -0.729 -0.313 -8.413 1.00 81.75 287 VAL A N 1
ATOM 2361 C CA . VAL A 1 287 ? 0.141 0.568 -9.194 1.00 81.75 287 VAL A CA 1
ATOM 2362 C C . VAL A 1 287 ? -0.262 0.505 -10.656 1.00 81.75 287 VAL A C 1
ATOM 2364 O O . VAL A 1 287 ? -0.813 -0.496 -11.118 1.00 81.75 287 VAL A O 1
ATOM 2367 N N . MET A 1 288 ? 0.046 1.560 -11.400 1.00 88.00 288 MET A N 1
ATOM 2368 C CA . MET A 1 288 ? -0.063 1.546 -12.848 1.00 88.00 288 MET A CA 1
ATOM 2369 C C . MET A 1 288 ? 1.313 1.373 -13.461 1.00 88.00 288 MET A C 1
ATOM 2371 O O . MET A 1 288 ? 2.150 2.269 -13.361 1.00 88.00 288 MET A O 1
ATOM 2375 N N . PHE A 1 289 ? 1.535 0.249 -14.136 1.00 89.81 289 PHE A N 1
ATOM 2376 C CA . PHE A 1 289 ? 2.699 0.112 -15.001 1.00 89.81 289 PHE A CA 1
ATOM 2377 C C . PHE A 1 289 ? 2.468 0.910 -16.275 1.00 89.81 289 PHE A C 1
ATOM 2379 O O . PHE A 1 289 ? 1.462 0.715 -16.958 1.00 89.81 289 PHE A O 1
ATOM 2386 N N . VAL A 1 290 ? 3.396 1.813 -16.568 1.00 92.06 290 VAL A N 1
ATOM 2387 C CA . VAL A 1 290 ? 3.314 2.699 -17.724 1.00 92.06 290 VAL A CA 1
ATOM 2388 C C . VAL A 1 290 ? 4.503 2.427 -18.634 1.00 92.06 290 VAL A C 1
ATOM 2390 O O . VAL A 1 290 ? 5.658 2.435 -18.196 1.00 92.06 290 VAL A O 1
ATOM 2393 N N . ASP A 1 291 ? 4.216 2.175 -19.908 1.00 89.25 291 ASP A N 1
ATOM 2394 C CA . ASP A 1 291 ? 5.251 2.045 -20.926 1.00 89.25 291 ASP A CA 1
ATOM 2395 C C . ASP A 1 291 ? 5.836 3.424 -21.259 1.00 89.25 291 ASP A C 1
ATOM 2397 O O . ASP A 1 291 ? 5.177 4.459 -21.139 1.00 89.25 291 ASP A O 1
ATOM 2401 N N . SER A 1 292 ? 7.099 3.455 -21.689 1.00 89.56 292 SER A N 1
ATOM 2402 C CA . SER A 1 292 ? 7.812 4.712 -21.954 1.00 89.56 292 SER A CA 1
ATOM 2403 C C . SER A 1 292 ? 7.197 5.543 -23.083 1.00 89.56 292 SER A C 1
ATOM 2405 O O . SER A 1 292 ? 7.455 6.739 -23.159 1.00 89.56 292 SER A O 1
ATOM 2407 N N . ASP A 1 293 ? 6.383 4.941 -23.943 1.00 89.88 293 ASP A N 1
ATOM 2408 C CA . ASP A 1 293 ? 5.703 5.561 -25.080 1.00 89.88 293 ASP A CA 1
ATOM 2409 C C . ASP A 1 293 ? 4.221 5.885 -24.816 1.00 89.88 293 ASP A C 1
ATOM 2411 O O . ASP A 1 293 ? 3.518 6.354 -25.713 1.00 89.88 293 ASP A O 1
ATOM 2415 N N . THR A 1 294 ? 3.741 5.700 -23.585 1.00 93.81 294 THR A N 1
ATOM 2416 C CA . THR A 1 294 ? 2.356 6.010 -23.215 1.00 93.81 294 THR A CA 1
ATOM 2417 C C . THR A 1 294 ? 2.179 7.503 -22.934 1.00 93.81 294 THR A C 1
ATOM 2419 O O . THR A 1 294 ? 2.933 8.090 -22.160 1.00 93.81 294 THR A O 1
ATOM 2422 N N . ILE A 1 295 ? 1.148 8.124 -23.509 1.00 95.94 295 ILE A N 1
ATOM 2423 C CA . ILE A 1 295 ? 0.753 9.508 -23.207 1.00 95.94 295 ILE A CA 1
ATOM 2424 C C . ILE A 1 295 ? -0.529 9.498 -22.385 1.00 95.94 295 ILE A C 1
ATOM 2426 O O . ILE A 1 295 ? -1.518 8.877 -22.769 1.00 95.94 295 ILE A O 1
ATOM 2430 N N . ILE A 1 296 ? -0.508 10.219 -21.269 1.00 93.38 296 ILE A N 1
ATOM 2431 C CA . ILE A 1 296 ? -1.655 10.384 -20.384 1.00 93.38 296 ILE A CA 1
ATOM 2432 C C . ILE A 1 296 ? -2.322 11.718 -20.708 1.00 93.38 296 ILE A C 1
ATOM 2434 O O . ILE A 1 296 ? -1.689 12.767 -20.613 1.00 93.38 296 ILE A O 1
ATOM 2438 N N . SER A 1 297 ? -3.589 11.666 -21.120 1.00 93.56 297 SER A N 1
ATOM 2439 C CA . SER A 1 297 ? -4.389 12.849 -21.459 1.00 93.56 297 SER A CA 1
ATOM 2440 C C . SER A 1 297 ? -5.342 13.266 -20.344 1.00 93.56 297 SER A C 1
ATOM 2442 O O . SER A 1 297 ? -5.572 14.458 -20.162 1.00 93.56 297 SER A O 1
ATOM 2444 N N . ASP A 1 298 ? -5.848 12.307 -19.569 1.00 89.56 298 ASP A N 1
ATOM 2445 C CA . ASP A 1 298 ? -6.948 12.512 -18.628 1.00 89.56 298 ASP A CA 1
ATOM 2446 C C . ASP A 1 298 ? -6.636 11.929 -17.247 1.00 89.56 298 ASP A C 1
ATOM 2448 O O . ASP A 1 298 ? -5.880 10.963 -17.111 1.00 89.56 298 ASP A O 1
ATOM 2452 N N . ILE A 1 299 ? -7.222 12.537 -16.212 1.00 86.25 299 ILE A N 1
ATOM 2453 C CA . ILE A 1 299 ? -7.136 12.033 -14.840 1.00 86.25 299 ILE A CA 1
ATOM 2454 C C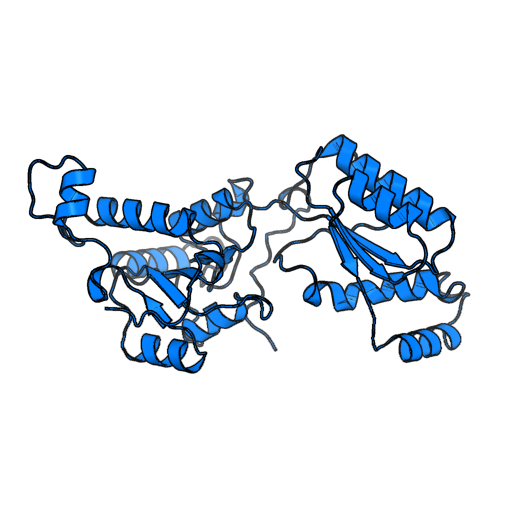 . ILE A 1 299 ? -7.911 10.718 -14.763 1.00 86.25 299 ILE A C 1
ATOM 2456 O O . ILE A 1 299 ? -9.041 10.619 -15.242 1.00 86.25 299 ILE A O 1
ATOM 2460 N N . PHE A 1 300 ? -7.320 9.725 -14.109 1.00 82.38 300 PHE A N 1
ATOM 2461 C CA . PHE A 1 300 ? -7.935 8.426 -13.872 1.00 82.38 300 PHE A CA 1
ATOM 2462 C C . PHE A 1 300 ? -7.692 7.948 -12.438 1.00 82.38 300 PHE A C 1
ATOM 2464 O O . PHE A 1 300 ? -6.760 8.371 -11.757 1.00 82.38 300 PHE A O 1
ATOM 2471 N N . GLY A 1 301 ? -8.526 7.010 -12.009 1.00 75.69 301 GLY A N 1
ATOM 2472 C CA . GLY A 1 301 ? -8.375 6.190 -10.819 1.00 75.69 301 GLY A CA 1
ATOM 2473 C C . GLY A 1 301 ? -8.816 4.753 -11.104 1.00 75.69 301 GLY A C 1
ATOM 2474 O O . GLY A 1 301 ? -9.085 4.377 -12.245 1.00 75.69 301 GLY A O 1
ATOM 2475 N N . MET A 1 302 ? -8.915 3.932 -10.058 1.00 71.56 302 MET A N 1
ATOM 2476 C CA . MET A 1 302 ? -9.146 2.485 -10.207 1.00 71.56 302 MET A CA 1
ATOM 2477 C C . MET A 1 302 ? -10.458 2.162 -10.937 1.00 71.56 302 MET A C 1
ATOM 2479 O O . MET A 1 302 ? -10.525 1.220 -11.727 1.00 71.56 302 MET A O 1
ATOM 2483 N N . HIS A 1 303 ? -11.486 2.986 -10.726 1.00 68.94 303 HIS A N 1
ATOM 2484 C CA . HIS A 1 303 ? -12.805 2.825 -11.334 1.00 68.94 303 HIS A CA 1
ATOM 2485 C C . HIS A 1 303 ? -12.792 2.960 -12.868 1.00 68.94 303 HIS A C 1
ATOM 2487 O O . HIS A 1 303 ? -13.633 2.359 -13.534 1.00 68.94 303 HIS A O 1
ATOM 2493 N N . ASN A 1 304 ? -11.834 3.693 -13.451 1.00 76.25 304 ASN A N 1
ATOM 2494 C CA . ASN A 1 304 ? -11.760 3.890 -14.903 1.00 76.25 304 ASN A CA 1
ATOM 2495 C C . ASN A 1 304 ? -11.363 2.621 -15.665 1.00 76.25 304 ASN A C 1
ATOM 2497 O O . ASN A 1 304 ? -11.618 2.524 -16.862 1.00 76.25 304 ASN A O 1
ATOM 2501 N N . PHE A 1 305 ? -10.775 1.634 -14.989 1.00 73.06 305 PHE A N 1
ATOM 2502 C CA . PHE A 1 305 ? -10.303 0.406 -15.628 1.00 73.06 305 PHE A CA 1
ATOM 2503 C C . PHE A 1 305 ? -11.362 -0.696 -15.684 1.00 73.06 305 PHE A C 1
ATOM 2505 O O . PHE A 1 305 ? -11.052 -1.812 -16.094 1.00 73.06 305 PHE A O 1
ATOM 2512 N N . ASN A 1 306 ? -12.598 -0.426 -15.234 1.00 64.31 306 ASN A N 1
ATOM 2513 C CA . ASN A 1 306 ? -13.623 -1.452 -14.990 1.00 64.31 306 ASN A CA 1
ATOM 2514 C C . ASN A 1 306 ? -13.097 -2.628 -14.148 1.00 64.31 306 ASN A C 1
ATOM 2516 O O . ASN A 1 306 ? -13.671 -3.722 -14.144 1.00 64.31 306 ASN A O 1
ATOM 2520 N N . LEU A 1 307 ? -11.992 -2.406 -13.432 1.00 56.41 307 LEU A N 1
ATOM 2521 C CA . LEU A 1 307 ? -11.465 -3.353 -12.485 1.00 56.41 307 LEU A CA 1
ATOM 2522 C C . LEU A 1 307 ? -12.446 -3.314 -11.329 1.00 56.41 307 LEU A C 1
ATOM 2524 O O . LEU A 1 307 ? -12.502 -2.347 -10.571 1.00 56.41 307 LEU A O 1
ATOM 2528 N N . LYS A 1 308 ? -13.229 -4.386 -11.190 1.00 54.06 308 LYS A N 1
ATOM 2529 C CA . LYS A 1 308 ? -13.724 -4.738 -9.863 1.00 54.06 308 LYS A CA 1
ATOM 2530 C C . LYS A 1 308 ? -12.462 -4.835 -9.027 1.00 54.06 308 LYS A C 1
ATOM 2532 O O . LYS A 1 308 ? -11.626 -5.682 -9.354 1.00 54.06 308 LYS A O 1
ATOM 2537 N N . MET A 1 309 ? -12.284 -3.922 -8.067 1.00 52.06 309 MET A N 1
ATOM 2538 C CA . MET A 1 309 ? -11.114 -3.957 -7.198 1.00 52.06 309 MET A CA 1
ATOM 2539 C C . MET A 1 309 ? -10.950 -5.409 -6.756 1.00 52.06 309 MET A C 1
ATOM 2541 O O . MET A 1 309 ? -11.939 -6.090 -6.446 1.00 52.06 309 MET A O 1
ATOM 2545 N N . THR A 1 310 ? -9.739 -5.933 -6.940 1.00 45.31 310 THR A N 1
ATOM 2546 C CA . THR A 1 310 ? -9.516 -7.371 -6.864 1.00 45.31 310 THR A CA 1
ATOM 2547 C C . THR A 1 310 ? -10.091 -7.882 -5.551 1.00 45.31 310 THR A C 1
ATOM 2549 O O . THR A 1 310 ? -9.876 -7.252 -4.511 1.00 45.31 310 THR A O 1
ATOM 2552 N N . PRO A 1 311 ? -10.815 -9.016 -5.544 1.00 38.00 311 PRO A N 1
ATOM 2553 C CA . PRO A 1 311 ? -10.998 -9.744 -4.306 1.00 38.00 311 PRO A CA 1
ATOM 2554 C C . PRO A 1 311 ? -9.579 -10.062 -3.839 1.00 38.00 311 PRO A C 1
ATOM 2556 O O . PRO A 1 311 ? -8.935 -10.906 -4.447 1.00 38.00 311 PRO A O 1
ATOM 2559 N N . GLY A 1 312 ? -9.065 -9.245 -2.912 1.00 36.38 312 GLY A N 1
ATOM 2560 C CA . GLY A 1 312 ? -7.647 -9.116 -2.612 1.00 36.38 312 GLY A CA 1
ATOM 2561 C C . GLY A 1 312 ? -6.974 -10.469 -2.542 1.00 36.38 312 GLY A C 1
ATOM 2562 O O . GLY A 1 312 ? -7.599 -11.427 -2.083 1.00 36.38 312 GLY A O 1
ATOM 2563 N N . LEU A 1 313 ? -5.726 -10.522 -3.013 1.00 33.25 313 LEU A N 1
ATOM 2564 C CA . LEU A 1 313 ? -4.829 -11.649 -2.798 1.00 33.25 313 LEU A CA 1
ATOM 2565 C C . LEU A 1 313 ? -4.927 -12.042 -1.317 1.00 33.25 313 LEU A C 1
ATOM 2567 O O . LEU A 1 313 ? -4.389 -11.367 -0.433 1.00 33.25 313 LEU A O 1
ATOM 2571 N N . ALA A 1 314 ? -5.711 -13.089 -1.059 1.00 31.11 314 ALA A N 1
ATOM 2572 C CA . ALA A 1 314 ? -5.581 -13.897 0.128 1.00 31.11 314 ALA A CA 1
ATOM 2573 C C . ALA A 1 314 ? -4.174 -14.477 0.033 1.00 31.11 314 ALA A C 1
ATOM 2575 O O . ALA A 1 314 ? -3.792 -14.956 -1.038 1.00 31.11 314 ALA A O 1
ATOM 2576 N N . ALA A 1 315 ? -3.400 -14.335 1.107 1.00 29.02 315 ALA A N 1
ATOM 2577 C CA . ALA A 1 315 ? -2.060 -14.890 1.218 1.00 29.02 315 ALA A CA 1
ATOM 2578 C C . ALA A 1 315 ? -2.014 -16.284 0.568 1.00 29.02 315 ALA A C 1
ATOM 2580 O O . ALA A 1 315 ? -2.820 -17.161 0.885 1.00 29.02 315 ALA A O 1
ATOM 2581 N N . GLY A 1 316 ? -1.139 -16.424 -0.424 1.00 24.53 316 GLY A N 1
ATOM 2582 C CA . GLY A 1 316 ? -1.166 -17.535 -1.362 1.00 24.53 316 GLY A CA 1
ATOM 2583 C C . GLY A 1 316 ? 0.169 -17.723 -2.064 1.00 24.53 316 GLY A C 1
ATOM 2584 O O . GLY A 1 316 ? 0.222 -17.656 -3.288 1.00 24.53 316 GLY A O 1
ATOM 2585 N N . SER A 1 317 ? 1.218 -17.955 -1.275 1.00 23.52 317 SER A N 1
ATOM 2586 C CA . SER A 1 317 ? 2.233 -18.988 -1.528 1.00 23.52 317 SER A CA 1
ATOM 2587 C C . SER A 1 317 ? 2.994 -19.266 -0.243 1.00 23.52 317 SER A C 1
ATOM 2589 O O . SER A 1 317 ? 3.625 -18.301 0.249 1.00 23.52 317 SER A O 1
#

Sequence (317 aa):
RVDSTSHTTLSDGICLHHRNGLDWQEHCNQWENIPDRIWRKNCMNDRKLPLHELVRYRIPAKYPKSWIYYIGDEEPSEYLIEDFKSDGISLIHREKHNLLSDEDIAKAARLKTLHISAETHRNLFEVVDYFTCAEIESFIGNSVSTFSANQIALRNGMKSSWYNSRSIPLGEVLPVYHIPLVYTYTEESQGLGKSLLKASILSVRGTFGMSADIHILYHGQNDWQFLMWLKKYSVIVHTHEPQWLDMIETMRQNGNPAHSHLFLHQGNYIGTWQRIDLPLFIDAEYVMFVDSDTIISDIFGMHNFNLKMTPGLAAGS

InterPro domains:
  IPR029044 Nucleotide-diphospho-sugar transferases [SSF53448] (198-296)

Organism: NCBI:txid163516

Radius of gyration: 23.59 Å; chains: 1; bounding box: 55×40×72 Å

pLDDT: mean 83.74, std 14.48, range [23.52, 97.69]

Secondary structure (DSSP, 8-state):
---TTS---GGGEEEEE---SHHHHHHHHHHHT-SSS---TTSSPPTTS-HHHHHHTTS-TTS---EEEEE-SSPPPHHHHHHHHHTT-EEE-TTTTT-S-HHHHHHHTT-S-S---TTTSHHHHHHHHHHHHHHSSEEEE-TT-HHHHHHHHHTTTTTEEESSSS--GGGGTS------EEEEEETTS-HHHHHHHHHHHHHHHHHHGGGS-EEEEEE-SS-HHHHHHHHHTTEEEEE---TTHHHHHHHHHTS-TTT-GGGG-HHHHHHHHGGGGGGGT---SS-EE--TT----S---GGGGT-----------

Foldseek 3Di:
DPDPDDPDDLQQEEEEAAEDDPVLVVVLVVQCPPPPPDHRNFSHADPVDDLLVLVVVLDDPPGNHQEYAYDYPDDDDPVNQVSVVVVNYGYDYCPVNVVDDLQRLCVVVVPPDSDDDCVRPVVSVLVVSLVVNLSRQAYEYGLADPSLQVSLQSVLNPNYYYRTWDHRPCVVVGSRHQAAEEAEFEPQDDPVLLVLLLQQLVLCCVAVNLPHAYEYAYEDDPPVVSVVVCVVSVHHYDDDDDPCLVVQLVVLCVDDCVVPVCSVGSRSSVRVVSVVCVVVPDPGQHHHYDGSNDGDNYDDDPVVVVPPGPSHPDDDD